Protein AF-F0SWM6-F1 (afdb_monomer)

Solvent-accessible surface area (backbone atoms only — not comparable to full-atom values): 14804 Å² total; per-residue (Å²): 142,80,70,80,71,66,68,61,62,64,60,61,63,59,60,63,71,77,76,71,90,78,87,78,95,76,88,75,100,72,65,68,75,61,55,48,72,75,64,78,61,78,89,82,87,78,88,79,82,75,92,81,95,80,81,87,86,83,85,87,89,84,88,85,86,88,90,85,85,89,81,90,86,89,86,81,83,89,83,81,90,81,90,78,90,82,86,85,77,88,72,84,74,79,87,67,85,75,74,86,65,64,64,62,56,52,51,51,50,49,43,52,51,42,7,42,50,22,34,72,78,30,66,90,48,49,69,66,36,22,15,29,53,34,23,25,53,52,42,31,34,70,36,88,92,44,46,80,37,68,67,52,49,53,67,37,89,91,71,46,85,56,55,85,71,80,58,74,84,68,84,54,52,74,65,24,43,53,20,22,49,43,18,75,75,66,43,52,84,52,77,75,23,61,43,71,44,37,82,90,75,61,79,64,64,71,73,72,69,38,60,72,70,50,73,45,80,72,34,41,30,16,92

Mean predicted aligned error: 19.45 Å

Structure (mmCIF, N/CA/C/O backbone):
data_AF-F0SWM6-F1
#
_entry.id   AF-F0SWM6-F1
#
loop_
_atom_site.group_PDB
_atom_site.id
_atom_site.type_symbol
_atom_site.label_atom_id
_atom_site.label_alt_id
_atom_site.label_comp_id
_atom_site.label_asym_id
_atom_site.label_entity_id
_atom_site.label_seq_id
_atom_site.pdbx_PDB_ins_code
_atom_site.Cartn_x
_atom_site.Cartn_y
_atom_site.Cartn_z
_atom_site.occupancy
_atom_site.B_iso_or_equiv
_atom_site.auth_seq_id
_atom_site.auth_comp_id
_atom_site.auth_asym_id
_atom_site.auth_atom_id
_atom_site.pdbx_PDB_model_num
ATOM 1 N N . MET A 1 1 ? 24.558 1.936 27.949 1.00 46.47 1 MET A N 1
ATOM 2 C CA . MET A 1 1 ? 25.083 2.916 28.925 1.00 46.47 1 MET A CA 1
ATOM 3 C C . MET A 1 1 ? 26.021 3.842 28.159 1.00 46.47 1 MET A C 1
ATOM 5 O O . MET A 1 1 ? 27.154 3.469 27.904 1.00 46.47 1 MET A O 1
ATOM 9 N N . VAL A 1 2 ? 25.491 4.960 27.651 1.00 46.69 2 VAL A N 1
ATOM 10 C CA . VAL A 1 2 ? 26.199 5.917 26.778 1.00 46.69 2 VAL A CA 1
ATOM 11 C C . VAL A 1 2 ? 26.476 7.178 27.595 1.00 46.69 2 VAL A C 1
ATOM 13 O O . VAL A 1 2 ? 25.612 7.646 28.337 1.00 46.69 2 VAL A O 1
ATOM 16 N N . ASP A 1 3 ? 27.716 7.647 27.524 1.00 47.41 3 ASP A N 1
ATOM 17 C CA . ASP A 1 3 ? 28.345 8.594 28.441 1.00 47.41 3 ASP A CA 1
ATOM 18 C C . ASP A 1 3 ? 27.613 9.954 28.523 1.00 47.41 3 ASP A C 1
ATOM 20 O O . ASP A 1 3 ? 27.351 10.618 27.516 1.00 47.41 3 ASP A O 1
ATOM 24 N N . ARG A 1 4 ? 27.317 10.413 29.751 1.00 51.16 4 ARG A N 1
ATOM 25 C CA . ARG A 1 4 ? 26.672 11.714 30.034 1.00 51.16 4 ARG A CA 1
ATOM 26 C C . ARG A 1 4 ? 27.554 12.914 29.651 1.00 51.16 4 ARG A C 1
ATOM 28 O O . ARG A 1 4 ? 27.082 14.050 29.702 1.00 51.16 4 ARG A O 1
ATOM 35 N N . ARG A 1 5 ? 28.806 12.684 29.246 1.00 53.34 5 ARG A N 1
ATOM 36 C CA . ARG A 1 5 ? 29.749 13.721 28.799 1.00 53.34 5 ARG A CA 1
ATOM 37 C C . ARG A 1 5 ? 29.488 14.234 27.374 1.00 53.34 5 ARG A C 1
ATOM 39 O O . ARG A 1 5 ? 29.819 15.381 27.098 1.00 53.34 5 ARG A O 1
ATOM 46 N N . CYS A 1 6 ? 28.797 13.482 26.509 1.00 54.25 6 CYS A N 1
ATOM 47 C CA . CYS A 1 6 ? 28.512 13.922 25.129 1.00 54.25 6 CYS A CA 1
ATOM 48 C C . CYS A 1 6 ? 27.317 14.888 24.992 1.00 54.25 6 CYS A C 1
ATOM 50 O O . CYS A 1 6 ? 27.221 15.611 24.005 1.00 54.25 6 CYS A O 1
ATOM 52 N N . ARG A 1 7 ? 26.419 14.977 25.986 1.00 50.53 7 ARG A N 1
ATOM 53 C CA . ARG A 1 7 ? 25.258 15.894 25.934 1.00 50.53 7 ARG A CA 1
ATOM 54 C C . ARG A 1 7 ? 25.582 17.349 26.296 1.00 50.53 7 ARG A C 1
ATOM 56 O O . ARG A 1 7 ? 24.821 18.234 25.926 1.00 50.53 7 ARG A O 1
ATOM 63 N N . LYS A 1 8 ? 26.699 17.614 26.987 1.00 47.94 8 LYS A N 1
ATOM 64 C CA . LYS A 1 8 ? 27.107 18.983 27.367 1.00 47.94 8 LYS A CA 1
ATOM 65 C C . LYS A 1 8 ? 27.919 19.711 26.286 1.00 47.94 8 LYS A C 1
ATOM 67 O O . LYS A 1 8 ? 27.896 20.935 26.267 1.00 47.94 8 LYS A O 1
ATOM 72 N N . MET A 1 9 ? 28.567 18.996 25.359 1.00 49.88 9 MET A N 1
ATOM 73 C CA . MET A 1 9 ? 29.333 19.619 24.263 1.00 49.88 9 MET A CA 1
ATOM 74 C C . MET A 1 9 ? 28.464 20.146 23.111 1.00 49.88 9 MET A C 1
ATOM 76 O O . MET A 1 9 ? 28.894 21.052 22.411 1.00 49.88 9 MET A O 1
ATOM 80 N N . ILE A 1 10 ? 27.239 19.638 22.942 1.00 52.41 10 ILE A N 1
ATOM 81 C CA . ILE A 1 10 ? 26.320 20.075 21.871 1.00 52.41 10 ILE A CA 1
ATOM 82 C C . ILE A 1 10 ? 25.580 21.380 22.240 1.00 52.41 10 ILE A C 1
ATOM 84 O O . ILE A 1 10 ? 25.159 22.124 21.362 1.00 52.41 10 ILE A O 1
ATOM 88 N N . PHE A 1 11 ? 25.466 21.713 23.532 1.00 50.69 11 PHE A N 1
ATOM 89 C CA . PHE A 1 11 ? 24.748 22.913 23.989 1.00 50.69 11 PHE A CA 1
ATOM 90 C C . PHE A 1 11 ? 25.614 24.181 24.089 1.00 50.69 11 PHE A C 1
ATOM 92 O O . PHE A 1 11 ? 25.073 25.281 24.048 1.00 50.69 11 PHE A O 1
ATOM 99 N N . ILE A 1 12 ? 26.942 24.061 24.188 1.00 51.50 12 ILE A N 1
ATOM 100 C CA . ILE A 1 12 ? 27.840 25.228 24.304 1.00 51.50 12 ILE A CA 1
ATOM 101 C C . ILE A 1 12 ? 28.182 25.814 22.922 1.00 51.50 12 ILE A C 1
ATOM 103 O O . ILE A 1 12 ? 28.336 27.025 22.790 1.00 51.50 12 ILE A O 1
ATOM 107 N N . THR A 1 13 ? 28.207 24.997 21.866 1.00 54.34 13 THR A N 1
ATOM 108 C CA . THR A 1 13 ? 28.453 25.458 20.487 1.00 54.34 13 THR A CA 1
ATOM 109 C C . THR A 1 13 ? 27.225 26.099 19.831 1.00 54.34 13 THR A C 1
ATOM 111 O O . THR A 1 13 ? 27.381 27.003 19.016 1.00 54.34 13 THR A O 1
ATOM 114 N N . ALA A 1 14 ? 26.004 25.723 20.230 1.00 54.16 14 ALA A N 1
ATOM 115 C CA . ALA A 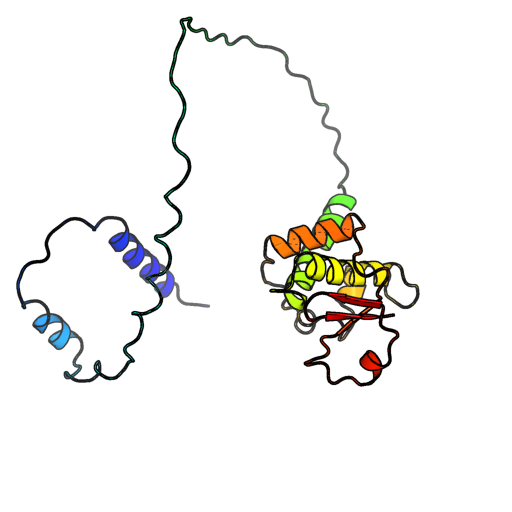1 14 ? 24.767 26.335 19.731 1.00 54.16 14 ALA A CA 1
ATOM 116 C C . ALA A 1 14 ? 24.464 27.720 20.346 1.00 54.16 14 ALA A C 1
ATOM 118 O O . ALA A 1 14 ? 23.763 28.522 19.734 1.00 54.16 14 ALA A O 1
ATOM 119 N N . LEU A 1 15 ? 25.016 28.041 21.525 1.00 50.84 15 LEU A N 1
ATOM 120 C CA . LEU A 1 15 ? 24.793 29.337 22.182 1.00 50.84 15 LEU A CA 1
ATOM 121 C C . LEU A 1 15 ? 25.728 30.450 21.676 1.00 50.84 15 LEU A C 1
ATOM 123 O O . LEU A 1 15 ? 25.415 31.627 21.824 1.00 50.84 15 LEU A O 1
ATOM 127 N N . MET A 1 16 ? 26.851 30.094 21.043 1.00 53.94 16 MET A N 1
ATOM 128 C CA . MET A 1 16 ? 27.779 31.065 20.443 1.00 53.94 16 MET A CA 1
ATOM 129 C C . MET A 1 16 ? 27.394 31.482 19.016 1.00 53.94 16 MET A C 1
ATOM 131 O O . MET A 1 16 ? 27.973 32.423 18.487 1.00 53.94 16 MET A O 1
ATOM 135 N N . PHE A 1 17 ? 26.382 30.843 18.416 1.00 52.25 17 PHE A N 1
ATOM 136 C CA . PHE A 1 17 ? 25.889 31.175 17.072 1.00 52.25 17 PHE A CA 1
ATOM 137 C C . PHE A 1 17 ? 24.622 32.051 17.063 1.00 52.25 17 PHE A C 1
ATOM 139 O O . PHE A 1 17 ? 24.256 32.571 16.016 1.00 52.25 17 PHE A O 1
ATOM 146 N N . ILE A 1 18 ? 23.962 32.256 18.213 1.00 54.88 18 ILE A N 1
ATOM 147 C CA . ILE A 1 18 ? 22.706 33.033 18.304 1.00 54.88 18 ILE A CA 1
ATOM 148 C C . ILE A 1 18 ? 22.932 34.479 18.807 1.00 54.88 18 ILE A C 1
ATOM 150 O O . ILE A 1 18 ? 22.035 35.305 18.687 1.00 54.88 18 ILE A O 1
ATOM 154 N N . PHE A 1 19 ? 24.127 34.842 19.299 1.00 56.25 19 PHE A N 1
ATOM 155 C CA . PHE A 1 19 ? 24.366 36.170 19.906 1.00 56.25 19 PHE A CA 1
ATOM 156 C C . PHE A 1 19 ? 25.559 36.979 19.359 1.00 56.25 19 PHE A C 1
ATOM 158 O O . PHE A 1 19 ? 25.969 37.948 19.990 1.00 56.25 19 PHE A O 1
ATOM 165 N N . GLY A 1 20 ? 26.133 36.625 18.204 1.00 52.34 20 GLY A N 1
ATOM 166 C CA . GLY A 1 20 ? 27.431 37.182 17.795 1.00 52.34 20 GLY A CA 1
ATOM 167 C C . GLY A 1 20 ? 27.626 37.441 16.305 1.00 52.34 20 GLY A C 1
ATOM 168 O O . GLY A 1 20 ? 28.669 37.083 15.776 1.00 52.34 20 GLY A O 1
ATOM 169 N N . MET A 1 21 ? 26.668 38.067 15.616 1.00 57.59 21 MET A N 1
ATOM 170 C CA . MET A 1 21 ? 26.944 38.701 14.318 1.00 57.59 21 MET A CA 1
ATOM 171 C C . MET A 1 21 ? 26.689 40.198 14.395 1.00 57.59 21 MET A C 1
ATOM 173 O O . MET A 1 21 ? 25.700 40.712 13.887 1.00 57.59 21 MET A O 1
ATOM 177 N N . GLN A 1 22 ? 27.633 40.896 15.013 1.00 51.50 22 GLN A N 1
ATOM 178 C CA . GLN A 1 22 ? 27.953 42.263 14.649 1.00 51.50 22 GLN A CA 1
ATOM 179 C C . GLN A 1 22 ? 29.448 42.471 14.863 1.00 51.50 22 GLN A C 1
ATOM 181 O O . GLN A 1 22 ? 29.959 42.380 15.974 1.00 51.50 22 GLN A O 1
ATOM 186 N N . ASN A 1 23 ? 30.073 42.879 13.767 1.00 45.38 23 ASN A N 1
ATOM 187 C CA . ASN A 1 23 ? 31.195 43.797 13.719 1.00 45.38 23 ASN A CA 1
ATOM 188 C C . ASN A 1 23 ? 32.626 43.229 13.653 1.00 45.38 23 ASN A C 1
ATOM 190 O O . ASN A 1 23 ? 33.119 42.546 14.541 1.00 45.38 23 ASN A O 1
ATOM 194 N N . VAL A 1 24 ? 33.296 43.716 12.603 1.00 51.16 24 VAL A N 1
ATOM 195 C CA . VAL A 1 24 ? 34.743 43.872 12.415 1.00 51.16 24 VAL A CA 1
ATOM 196 C C . VAL A 1 24 ? 35.517 42.641 11.931 1.00 51.16 24 VAL A C 1
ATOM 198 O O . VAL A 1 24 ? 36.216 41.953 12.666 1.00 51.16 24 VAL A O 1
ATOM 201 N N . TYR A 1 25 ? 35.509 42.484 10.604 1.00 51.34 25 TYR A N 1
ATOM 202 C CA . TYR A 1 25 ? 36.716 42.115 9.866 1.00 51.34 25 TYR A CA 1
ATOM 203 C C . TYR A 1 25 ? 37.737 43.250 10.004 1.00 51.34 25 TYR A C 1
ATOM 205 O O . TYR A 1 25 ? 37.582 44.287 9.366 1.00 51.34 25 TYR A O 1
ATOM 213 N N . ALA A 1 26 ? 38.765 43.052 10.823 1.00 40.09 26 ALA A N 1
ATOM 214 C CA . ALA A 1 26 ? 40.098 43.608 10.609 1.00 40.09 26 ALA A CA 1
ATOM 215 C C . ALA A 1 26 ? 41.075 43.064 11.660 1.00 40.09 26 ALA A C 1
ATOM 217 O O . ALA A 1 26 ? 40.865 43.218 12.857 1.00 40.09 26 ALA A O 1
ATOM 218 N N . ALA A 1 27 ? 42.195 42.561 11.146 1.00 36.44 27 ALA A N 1
ATOM 219 C CA . ALA A 1 27 ? 43.517 42.546 11.765 1.00 36.44 27 ALA A CA 1
ATOM 220 C C . ALA A 1 27 ? 43.908 41.419 12.750 1.00 36.44 27 ALA A C 1
ATOM 222 O O . ALA A 1 27 ? 43.426 41.297 13.872 1.00 36.44 27 ALA A O 1
ATOM 223 N N . SER A 1 28 ? 45.008 40.772 12.342 1.00 47.00 28 SER A N 1
ATOM 224 C CA . SER A 1 28 ? 46.159 40.336 13.150 1.00 47.00 28 SER A CA 1
ATOM 225 C C . SER A 1 28 ? 46.144 38.927 13.766 1.00 47.00 28 SER A C 1
ATOM 227 O O . SER A 1 28 ? 45.902 38.722 14.951 1.00 47.00 28 SER A O 1
ATOM 229 N N . GLU A 1 29 ? 46.463 37.933 12.930 1.00 58.78 29 GLU A N 1
ATOM 230 C CA . GLU A 1 29 ? 47.752 37.196 12.931 1.00 58.78 29 GLU A CA 1
ATOM 231 C C . GLU A 1 29 ? 48.407 36.806 14.283 1.00 58.78 29 GLU A C 1
ATOM 233 O O . GLU A 1 29 ? 49.620 36.643 14.366 1.00 58.78 29 GLU A O 1
ATOM 238 N N . SER A 1 30 ? 47.642 36.651 15.369 1.00 61.25 30 SER A N 1
ATOM 239 C CA . SER A 1 30 ? 48.206 36.432 16.715 1.00 61.25 30 SER A CA 1
ATOM 240 C C . SER A 1 30 ? 47.552 35.318 17.542 1.00 61.25 30 SER A C 1
ATOM 242 O O . SER A 1 30 ? 47.892 35.151 18.713 1.00 61.25 30 SER A O 1
ATOM 244 N N . GLN A 1 31 ? 46.667 34.504 16.957 1.00 52.00 31 GLN A N 1
ATOM 245 C CA . GLN A 1 31 ? 46.018 33.383 17.663 1.00 52.00 31 GLN A CA 1
ATOM 246 C C . GLN A 1 31 ? 46.465 31.987 17.182 1.00 52.00 31 GLN A C 1
ATOM 248 O O . GLN A 1 31 ? 46.263 31.014 17.906 1.00 52.00 31 GLN A O 1
ATOM 253 N N . ASP A 1 32 ? 47.168 31.873 16.050 1.00 56.34 32 ASP A N 1
ATOM 254 C CA . ASP A 1 32 ? 47.603 30.565 15.521 1.00 56.34 32 ASP A CA 1
ATOM 255 C C . ASP A 1 32 ? 48.734 29.919 16.346 1.00 56.34 32 ASP A C 1
ATOM 257 O O . ASP A 1 32 ? 48.829 28.699 16.456 1.00 56.34 32 ASP A O 1
ATOM 261 N N . SER A 1 33 ? 49.551 30.716 17.046 1.00 56.47 33 SER A N 1
ATOM 262 C CA . SER A 1 33 ? 50.684 30.190 17.831 1.00 56.47 33 SER A CA 1
ATOM 263 C C . SER A 1 33 ? 50.297 29.489 19.145 1.00 56.47 33 SER A C 1
ATOM 265 O O . SER A 1 33 ? 51.127 28.797 19.747 1.00 56.47 33 SER A O 1
ATOM 267 N N . LEU A 1 34 ? 49.053 29.662 19.609 1.00 55.16 34 LEU A N 1
ATOM 268 C CA . LEU A 1 34 ? 48.561 29.083 20.864 1.00 55.16 34 LEU A CA 1
ATOM 269 C C . LEU A 1 34 ? 47.869 27.730 20.665 1.00 55.16 34 LEU A C 1
ATOM 271 O O . LEU A 1 34 ? 47.950 26.877 21.549 1.00 55.16 34 LEU A O 1
ATOM 275 N N . LEU A 1 35 ? 47.259 27.492 19.501 1.00 55.91 35 LEU A N 1
ATOM 276 C CA . LEU A 1 35 ? 46.630 26.208 19.173 1.00 55.91 35 LEU A CA 1
ATOM 277 C C . LEU A 1 35 ? 47.651 25.166 18.685 1.00 55.91 35 LEU A C 1
ATOM 279 O O . LEU A 1 35 ? 47.545 23.995 19.056 1.00 55.91 35 LEU A O 1
ATOM 283 N N . ASP A 1 36 ? 48.715 25.591 17.997 1.00 56.31 36 ASP A N 1
ATOM 284 C CA . ASP A 1 36 ? 49.806 24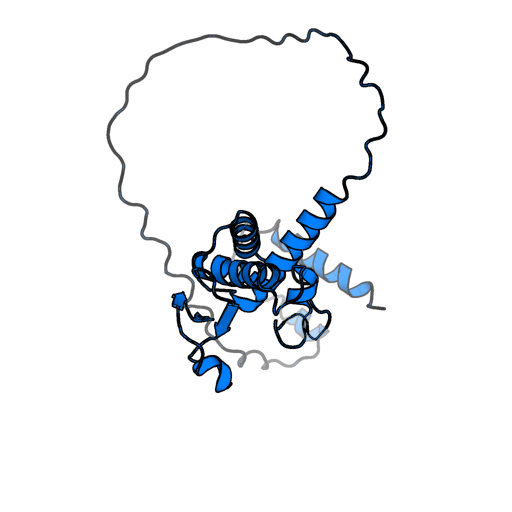.699 17.573 1.00 56.31 36 ASP A CA 1
ATOM 285 C C . ASP A 1 36 ? 50.638 24.161 18.753 1.00 56.31 36 ASP A C 1
ATOM 287 O O . ASP A 1 36 ? 51.118 23.024 18.727 1.00 56.31 36 ASP A O 1
ATOM 291 N N . LYS A 1 37 ? 50.759 24.932 19.844 1.00 58.78 37 LYS A N 1
ATOM 292 C CA . LYS A 1 37 ? 51.438 24.494 21.079 1.00 58.78 37 LYS A CA 1
ATOM 293 C C . LYS A 1 37 ? 50.604 23.547 21.943 1.00 58.78 37 LYS A C 1
ATOM 295 O O . LYS A 1 37 ? 51.189 22.798 22.723 1.00 58.78 37 LYS A O 1
ATOM 300 N N . LEU A 1 38 ? 49.274 23.565 21.822 1.00 55.44 38 LEU A N 1
ATOM 301 C CA . LEU A 1 38 ? 48.387 22.738 22.648 1.00 55.44 38 LEU A CA 1
ATOM 302 C C . LEU A 1 38 ? 48.067 21.374 22.014 1.00 55.44 38 LEU A C 1
ATOM 304 O O . LEU A 1 38 ? 47.702 20.449 22.734 1.00 55.44 38 LEU A O 1
ATOM 308 N N . MET A 1 39 ? 48.201 21.234 20.689 1.00 58.88 39 MET A N 1
ATOM 309 C CA . MET A 1 39 ? 47.787 20.015 19.977 1.00 58.88 39 MET A CA 1
ATOM 310 C C . MET A 1 39 ? 48.897 19.273 19.224 1.00 58.88 39 MET A C 1
ATOM 312 O O . MET A 1 39 ? 48.628 18.202 18.690 1.00 58.88 39 MET A O 1
ATOM 316 N N . GLY A 1 40 ? 50.142 19.766 19.217 1.00 57.78 40 GLY A N 1
ATOM 317 C CA . GLY A 1 40 ? 51.302 18.977 18.777 1.00 57.78 40 GLY A CA 1
ATOM 318 C C . GLY A 1 40 ? 51.192 18.391 17.362 1.00 57.78 40 GLY A C 1
ATOM 319 O O . GLY A 1 40 ? 51.730 17.315 17.102 1.00 57.78 40 GLY A O 1
ATOM 320 N N . LEU A 1 41 ? 50.496 19.071 16.451 1.00 56.16 41 LEU A N 1
ATOM 321 C CA . LEU A 1 41 ? 50.316 18.642 15.066 1.00 56.16 41 LEU A CA 1
ATOM 322 C C . LEU A 1 41 ? 51.058 19.609 14.146 1.00 56.16 41 LEU A C 1
ATOM 324 O O . LEU A 1 41 ? 50.821 20.811 14.160 1.00 56.16 41 LEU A O 1
ATOM 328 N N . LYS A 1 42 ? 52.003 19.072 13.367 1.00 49.53 42 LYS A N 1
ATOM 329 C CA . LYS A 1 42 ? 52.769 19.843 12.387 1.00 49.53 42 LYS A CA 1
ATOM 330 C C . LYS A 1 42 ? 51.878 20.241 11.211 1.00 49.53 42 LYS A C 1
ATOM 332 O O . LYS A 1 42 ? 51.091 19.440 10.707 1.00 49.53 42 LYS A O 1
ATOM 337 N N . THR A 1 43 ? 52.069 21.479 10.777 1.00 57.00 43 THR A N 1
ATOM 338 C CA . THR A 1 43 ? 51.508 22.106 9.582 1.00 57.00 43 THR A CA 1
ATOM 339 C C . THR A 1 43 ? 51.547 21.181 8.357 1.00 57.00 43 THR A C 1
ATOM 341 O O . THR A 1 43 ? 52.566 20.555 8.068 1.00 57.00 43 THR A O 1
ATOM 344 N N . GLY A 1 44 ? 50.428 21.104 7.622 1.00 58.22 44 GLY A N 1
ATOM 345 C CA . GLY A 1 44 ? 50.384 20.466 6.295 1.00 58.22 44 GLY A CA 1
ATOM 346 C C . GLY A 1 44 ? 49.300 19.413 6.045 1.00 58.22 44 GLY A C 1
ATOM 347 O O . GLY A 1 44 ? 49.299 18.815 4.975 1.00 58.22 44 GLY A O 1
ATOM 348 N N . PHE A 1 45 ? 48.356 19.188 6.963 1.00 46.38 45 PHE A N 1
ATOM 349 C CA . PHE A 1 45 ? 47.279 18.196 6.786 1.00 46.38 45 PHE A CA 1
ATOM 350 C C . PHE A 1 45 ? 45.884 18.833 6.644 1.00 46.38 45 PHE A C 1
ATOM 352 O O . PHE A 1 45 ? 44.910 18.341 7.194 1.00 46.38 45 PHE A O 1
ATOM 359 N N . TRP A 1 46 ? 45.773 19.960 5.936 1.00 40.38 46 TRP A N 1
ATOM 360 C CA . TRP A 1 46 ? 44.474 20.587 5.621 1.00 40.38 46 TRP A CA 1
ATOM 361 C C . TRP A 1 46 ? 44.320 20.998 4.148 1.00 40.38 46 TRP A C 1
ATOM 363 O O . TRP A 1 46 ? 43.341 21.636 3.782 1.00 40.38 46 TRP A O 1
ATOM 373 N N . GLN A 1 47 ? 45.225 20.557 3.265 1.00 53.75 47 GLN A N 1
ATOM 374 C CA . GLN A 1 47 ? 45.162 20.876 1.831 1.00 53.75 47 GLN A CA 1
ATOM 375 C C . GLN A 1 47 ? 44.522 19.773 0.959 1.00 53.75 47 GLN A C 1
ATOM 377 O O . GLN A 1 47 ? 44.656 19.812 -0.260 1.00 53.75 47 GLN A O 1
ATOM 382 N N . CYS A 1 48 ? 43.845 18.766 1.528 1.00 50.69 48 CYS A N 1
ATOM 383 C CA . CYS A 1 48 ? 43.346 17.616 0.746 1.00 50.69 48 CYS A CA 1
ATOM 384 C C . CYS A 1 48 ? 41.906 17.159 1.043 1.00 50.69 48 CYS A C 1
ATOM 386 O O . CYS A 1 48 ? 41.505 16.106 0.552 1.00 50.69 48 CYS A O 1
ATOM 388 N N . ILE A 1 49 ? 41.085 17.945 1.750 1.00 42.22 49 ILE A N 1
ATOM 389 C CA . ILE A 1 49 ? 39.626 17.728 1.756 1.00 42.22 49 ILE A CA 1
ATOM 390 C C . ILE A 1 49 ? 38.968 18.796 0.883 1.00 42.22 49 ILE A C 1
ATOM 392 O O . ILE A 1 49 ? 38.556 19.854 1.333 1.00 42.22 49 ILE A O 1
ATOM 396 N N . VAL A 1 50 ? 38.982 18.470 -0.407 1.00 44.75 50 VAL A N 1
ATOM 397 C CA . VAL A 1 50 ? 38.007 18.784 -1.456 1.00 44.75 50 VAL A CA 1
ATOM 398 C C . VAL A 1 50 ? 37.352 20.181 -1.432 1.00 44.75 50 VAL A C 1
ATOM 400 O O . VAL A 1 50 ? 36.419 20.433 -0.669 1.00 44.75 50 VAL A O 1
ATOM 403 N N . PRO A 1 51 ? 37.728 21.047 -2.389 1.00 52.75 51 PRO A N 1
ATOM 404 C CA . PRO A 1 51 ? 36.976 22.239 -2.743 1.00 52.75 51 PRO A CA 1
ATOM 405 C C . PRO A 1 51 ? 35.832 21.860 -3.697 1.00 52.75 51 PRO A C 1
ATOM 407 O O . PRO A 1 51 ? 36.105 21.373 -4.791 1.00 52.75 51 PRO A O 1
ATOM 410 N N . ASN A 1 52 ? 34.566 22.070 -3.309 1.00 44.72 52 ASN A N 1
ATOM 411 C CA . ASN A 1 52 ? 33.471 22.497 -4.211 1.00 44.72 52 ASN A CA 1
ATOM 412 C C . ASN A 1 52 ? 32.106 22.592 -3.494 1.00 44.72 52 ASN A C 1
ATOM 414 O O . ASN A 1 52 ? 31.135 21.935 -3.858 1.00 44.72 52 ASN A O 1
ATOM 418 N N . ILE A 1 53 ? 32.007 23.459 -2.483 1.00 49.91 53 ILE A N 1
ATOM 419 C CA . ILE A 1 53 ? 30.724 23.955 -1.944 1.00 49.91 53 ILE A CA 1
ATOM 420 C C . ILE A 1 53 ? 30.548 25.406 -2.420 1.00 49.91 53 ILE A C 1
ATOM 422 O O . ILE A 1 53 ? 30.449 26.335 -1.632 1.00 49.91 53 ILE A O 1
ATOM 426 N N . ALA A 1 54 ? 30.608 25.630 -3.733 1.00 48.03 54 ALA A N 1
ATOM 427 C CA . ALA A 1 54 ? 30.497 26.976 -4.309 1.00 48.03 54 ALA A CA 1
ATOM 428 C C . ALA A 1 54 ? 29.630 27.030 -5.579 1.00 48.03 54 ALA A C 1
ATOM 430 O O . ALA A 1 54 ? 29.794 27.925 -6.396 1.00 48.03 54 ALA A O 1
ATOM 431 N N . LYS A 1 55 ? 28.715 26.068 -5.775 1.00 52.91 55 LYS A N 1
ATOM 432 C CA . LYS A 1 55 ? 27.809 26.046 -6.945 1.00 52.91 55 LYS A CA 1
ATOM 433 C C . LYS A 1 55 ? 26.336 25.747 -6.650 1.00 52.91 55 LYS A C 1
ATOM 435 O O . LYS A 1 55 ? 25.584 25.478 -7.574 1.00 52.91 55 LYS A O 1
ATOM 440 N N . VAL A 1 56 ? 25.901 25.786 -5.391 1.00 50.78 56 VAL A N 1
ATOM 441 C CA . VAL A 1 56 ? 24.492 25.485 -5.043 1.00 50.78 56 VAL A CA 1
ATOM 442 C C . VAL A 1 56 ? 23.708 26.734 -4.613 1.00 50.78 56 VAL A C 1
ATOM 444 O O . VAL A 1 56 ? 22.513 26.654 -4.364 1.00 50.78 56 VAL A O 1
ATOM 447 N N . PHE A 1 57 ? 24.335 27.911 -4.574 1.00 41.97 57 PHE A N 1
ATOM 448 C CA . PHE A 1 57 ? 23.725 29.119 -4.013 1.00 41.97 57 PHE A CA 1
ATOM 449 C C . PHE A 1 57 ? 23.677 30.264 -5.031 1.00 41.97 57 PHE A C 1
ATOM 451 O O . PHE A 1 57 ? 24.280 31.307 -4.820 1.00 41.97 57 PHE A O 1
ATOM 458 N N . GLU A 1 58 ? 23.021 30.044 -6.172 1.00 55.47 58 GLU A N 1
ATOM 459 C CA . GLU A 1 58 ? 22.886 31.092 -7.199 1.00 55.47 58 GLU A CA 1
ATOM 460 C C . GLU A 1 58 ? 21.615 30.953 -8.060 1.00 55.47 58 GLU A C 1
ATOM 462 O O . GLU A 1 58 ? 21.615 31.277 -9.242 1.00 55.47 58 GLU A O 1
ATOM 467 N N . GLN A 1 59 ? 20.509 30.433 -7.507 1.00 55.28 59 GLN A N 1
ATOM 468 C CA . GLN A 1 59 ? 19.284 30.261 -8.306 1.00 55.28 59 GLN A CA 1
ATOM 469 C C . GLN A 1 59 ? 17.970 30.509 -7.554 1.00 55.28 59 GLN A C 1
ATOM 471 O O . GLN A 1 59 ? 17.012 29.751 -7.694 1.00 55.28 59 GLN A O 1
ATOM 476 N N . GLN A 1 60 ? 17.905 31.594 -6.779 1.00 48.56 60 GLN A N 1
ATOM 477 C CA . GLN A 1 60 ? 16.640 32.171 -6.310 1.00 48.56 60 GLN A CA 1
ATOM 478 C C . GLN A 1 60 ? 16.745 33.699 -6.235 1.00 48.56 60 GLN A C 1
ATOM 480 O O . GLN A 1 60 ? 16.856 34.222 -5.142 1.00 48.56 60 GLN A O 1
ATOM 485 N N . ASP A 1 61 ? 16.715 34.398 -7.374 1.00 53.16 61 ASP A N 1
ATOM 486 C CA . ASP A 1 61 ? 16.550 35.866 -7.411 1.00 53.16 61 ASP A CA 1
ATOM 487 C C . ASP A 1 61 ? 15.846 36.361 -8.699 1.00 53.16 61 ASP A C 1
ATOM 489 O O . ASP A 1 61 ? 16.139 37.434 -9.212 1.00 53.16 61 ASP A O 1
ATOM 493 N N . GLU A 1 62 ? 14.877 35.612 -9.245 1.00 55.31 62 GLU A N 1
ATOM 494 C CA . GLU A 1 62 ? 14.033 36.113 -10.353 1.00 55.31 62 GLU A CA 1
ATOM 495 C C . GLU A 1 62 ? 12.568 35.649 -10.261 1.00 55.31 62 GLU A C 1
ATOM 497 O O . GLU A 1 62 ? 12.077 34.969 -11.151 1.00 55.31 62 GLU A O 1
ATOM 502 N N . ILE A 1 63 ? 11.824 36.015 -9.206 1.00 47.84 63 ILE A N 1
ATOM 503 C CA . ILE A 1 63 ? 10.341 36.079 -9.267 1.00 47.84 63 ILE A CA 1
ATOM 504 C C . ILE A 1 63 ? 9.836 37.240 -8.390 1.00 47.84 63 ILE A C 1
ATOM 506 O O . ILE A 1 63 ? 9.009 37.078 -7.497 1.00 47.84 63 ILE A O 1
ATOM 510 N N . THR A 1 64 ? 10.356 38.443 -8.624 1.00 39.34 64 THR A N 1
ATOM 511 C CA . THR A 1 64 ? 9.860 39.683 -7.999 1.00 39.34 64 THR A CA 1
ATOM 512 C C . THR A 1 64 ? 9.720 40.803 -9.019 1.00 39.34 64 THR A C 1
ATOM 514 O O . THR A 1 64 ? 10.158 41.912 -8.760 1.00 39.34 64 THR A O 1
ATOM 517 N N . VAL A 1 65 ? 9.102 40.562 -10.178 1.00 48.94 65 VAL A N 1
ATOM 518 C CA . VAL A 1 65 ? 8.576 41.659 -11.011 1.00 48.94 65 VAL A CA 1
ATOM 519 C C . VAL A 1 65 ? 7.370 41.177 -11.813 1.00 48.94 65 VAL A C 1
ATOM 521 O O . VAL A 1 65 ? 7.515 40.727 -12.940 1.00 48.94 65 VAL A O 1
ATOM 524 N N . SER A 1 66 ? 6.176 41.293 -11.232 1.00 51.22 66 SER A N 1
ATOM 525 C CA . SER A 1 66 ? 4.962 41.738 -11.933 1.00 51.22 66 SER A CA 1
ATOM 526 C C . SER A 1 66 ? 3.760 41.549 -11.015 1.00 51.22 66 SER A C 1
ATOM 528 O O . SER A 1 66 ? 3.306 40.426 -10.828 1.00 51.22 66 SER A O 1
ATOM 530 N N . VAL A 1 67 ? 3.286 42.647 -10.427 1.00 42.47 67 VAL A N 1
ATOM 531 C CA . VAL A 1 67 ? 1.876 43.072 -10.297 1.00 42.47 67 VAL A CA 1
ATOM 532 C C . VAL A 1 67 ? 1.855 44.152 -9.211 1.00 42.47 67 VAL A C 1
ATOM 534 O O . VAL A 1 67 ? 1.579 43.921 -8.039 1.00 42.47 67 VAL A O 1
ATOM 537 N N . GLN A 1 68 ? 2.208 45.362 -9.630 1.00 50.66 68 GLN A N 1
ATOM 538 C CA .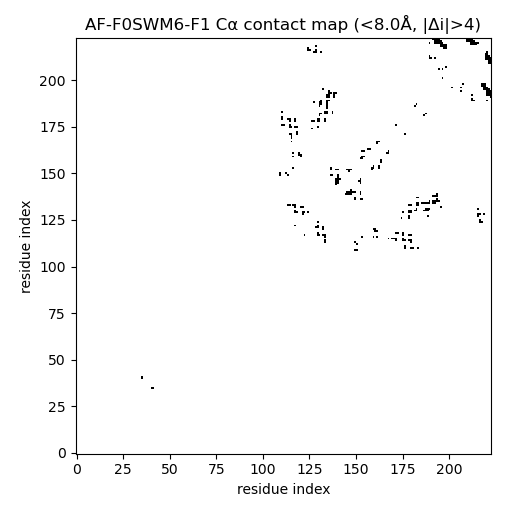 GLN A 1 68 ? 1.702 46.597 -9.051 1.00 50.66 68 GLN A CA 1
ATOM 539 C C . GLN A 1 68 ? 1.034 47.334 -10.206 1.00 50.66 68 GLN A C 1
ATOM 541 O O . GLN A 1 68 ? 1.680 47.563 -11.227 1.00 50.66 68 GLN A O 1
ATOM 546 N N . LEU A 1 69 ? -0.253 47.645 -10.064 1.00 53.53 69 LEU A N 1
ATOM 547 C CA . LEU A 1 69 ? -0.787 49.011 -10.066 1.00 53.53 69 LEU A CA 1
ATOM 548 C C . LEU A 1 69 ? -2.323 48.989 -10.142 1.00 53.53 69 LEU A C 1
ATOM 550 O O . LEU A 1 69 ? -2.912 48.058 -10.688 1.00 53.53 69 LEU A O 1
ATOM 554 N N . LEU A 1 70 ? -2.890 50.095 -9.653 1.00 46.69 70 LEU A N 1
ATOM 555 C CA . LEU A 1 70 ? -4.289 50.535 -9.592 1.00 46.69 70 LEU A CA 1
ATOM 556 C C . LEU A 1 70 ? -5.044 50.115 -8.315 1.00 46.69 70 LEU A C 1
ATOM 558 O O . LEU A 1 70 ? -5.231 48.930 -8.070 1.00 46.69 70 LEU A O 1
ATOM 562 N N . ASP A 1 71 ? -5.550 50.993 -7.449 1.00 46.19 71 ASP A N 1
ATOM 563 C CA . ASP A 1 71 ? -5.496 52.454 -7.299 1.00 46.19 71 ASP A CA 1
ATOM 564 C C . ASP A 1 71 ? -5.925 52.780 -5.851 1.00 46.19 71 ASP A C 1
ATOM 566 O O . ASP A 1 71 ? -6.654 52.017 -5.210 1.00 46.19 71 ASP A O 1
ATOM 570 N N . GLU A 1 72 ? -5.476 53.920 -5.332 1.00 66.56 72 GLU A N 1
ATOM 571 C CA . GLU A 1 72 ? -5.874 54.488 -4.042 1.00 66.56 72 GLU A CA 1
ATOM 572 C C . GLU A 1 72 ? -7.288 55.099 -4.098 1.00 66.56 72 GLU A C 1
ATOM 574 O O . GLU A 1 72 ? -7.607 55.764 -5.079 1.00 66.56 72 GLU A O 1
ATOM 579 N N . ASN A 1 73 ? -8.101 54.975 -3.034 1.00 50.31 73 ASN A N 1
ATOM 580 C CA . ASN A 1 73 ? -8.665 56.138 -2.313 1.00 50.31 73 ASN A CA 1
ATOM 581 C C . ASN A 1 73 ? -9.459 55.714 -1.044 1.00 50.31 73 ASN A C 1
ATOM 583 O O . ASN A 1 73 ? -10.132 54.682 -1.070 1.00 50.31 73 ASN A O 1
ATOM 587 N N . PRO A 1 74 ? -9.452 56.512 0.047 1.00 68.62 74 PRO A N 1
ATOM 588 C CA . PRO A 1 74 ? -9.973 56.169 1.365 1.00 68.62 74 PRO A CA 1
ATOM 589 C C . PRO A 1 74 ? -11.267 56.919 1.739 1.00 68.62 74 PRO A C 1
ATOM 591 O O . PRO A 1 74 ? -11.511 58.043 1.313 1.00 68.62 74 PRO A O 1
ATOM 594 N N . ALA A 1 75 ? -12.057 56.318 2.629 1.00 36.19 75 ALA A N 1
ATOM 595 C CA . ALA A 1 75 ? -13.042 56.953 3.518 1.00 36.19 75 ALA A CA 1
ATOM 596 C C . ALA A 1 75 ? -13.631 55.830 4.394 1.00 36.19 75 ALA A C 1
ATOM 598 O O . ALA A 1 75 ? -13.961 54.777 3.875 1.00 36.19 75 ALA A O 1
ATOM 599 N N . GLY A 1 76 ? -13.815 55.907 5.706 1.00 31.72 76 GLY A N 1
ATOM 600 C CA . GLY A 1 76 ? -13.617 56.948 6.692 1.00 31.72 76 GLY A CA 1
ATOM 601 C C . GLY A 1 76 ? -14.247 56.465 8.012 1.00 31.72 76 GLY A C 1
ATOM 602 O O . GLY A 1 76 ? -15.300 55.845 7.993 1.00 31.72 76 GLY A O 1
ATOM 603 N N . LYS A 1 77 ? -13.574 56.807 9.119 1.00 37.78 77 LYS A N 1
ATOM 604 C CA . LYS A 1 77 ? -14.056 57.076 10.493 1.00 37.78 77 LYS A CA 1
ATOM 605 C C . LYS A 1 77 ? -14.795 56.019 11.347 1.00 37.78 77 LYS A C 1
ATOM 607 O O . LYS A 1 77 ? -15.920 55.653 11.047 1.00 37.78 77 LYS A O 1
ATOM 612 N N . ALA A 1 78 ? -14.195 55.862 12.544 1.00 33.69 78 ALA A N 1
ATOM 613 C CA . ALA A 1 78 ? -14.779 55.798 13.903 1.00 33.69 78 ALA A CA 1
ATOM 614 C C . ALA A 1 78 ? -15.620 54.540 14.236 1.00 33.69 78 ALA A C 1
ATOM 616 O O . ALA A 1 78 ? -16.273 53.993 13.367 1.00 33.69 78 ALA A O 1
ATOM 617 N N . ASP A 1 79 ? -15.657 53.973 15.443 1.00 38.38 79 ASP A N 1
ATOM 618 C CA . ASP A 1 79 ? -15.450 54.489 16.801 1.00 38.38 79 ASP A CA 1
ATOM 619 C C . ASP A 1 79 ? -15.188 53.312 17.784 1.00 38.38 79 ASP A C 1
ATOM 621 O O . ASP A 1 79 ? -15.266 52.141 17.416 1.00 38.38 79 ASP A O 1
ATOM 625 N N . GLN A 1 80 ? -14.834 53.659 19.017 1.00 38.84 80 GLN A N 1
ATOM 626 C CA . GLN A 1 80 ? -14.149 52.921 20.075 1.00 38.84 80 GLN A CA 1
ATOM 627 C C . GLN A 1 80 ? -14.960 51.873 20.874 1.00 38.84 80 GLN A C 1
ATOM 629 O O . GLN A 1 80 ? -16.173 51.951 21.009 1.00 38.84 80 GLN A O 1
ATOM 634 N N . SER A 1 81 ? -14.184 50.971 21.501 1.00 41.78 81 SER A N 1
ATOM 635 C CA . SER A 1 81 ? -14.262 50.431 22.881 1.00 41.78 81 SER A CA 1
ATOM 636 C C . SER A 1 81 ? -15.596 49.958 23.482 1.00 41.78 81 SER A C 1
ATOM 638 O O . SER A 1 81 ? -16.523 50.745 23.617 1.00 41.78 81 SER A O 1
ATOM 640 N N . GLN A 1 82 ? -15.589 48.763 24.093 1.00 45.12 82 GLN A N 1
ATOM 641 C CA . GLN A 1 82 ? -15.659 48.602 25.561 1.00 45.12 82 GLN A CA 1
ATOM 642 C C . GLN A 1 82 ? -15.618 47.125 25.988 1.00 45.12 82 GLN A C 1
ATOM 644 O O . GLN A 1 82 ? -16.290 46.270 25.414 1.00 45.12 82 GLN A O 1
ATOM 649 N N . GLU A 1 83 ? -14.825 46.860 27.029 1.00 50.59 83 GLU A N 1
ATOM 650 C CA . GLU A 1 83 ? -14.906 45.677 27.886 1.00 50.59 83 GLU A CA 1
ATOM 651 C C . GLU A 1 83 ? -16.300 45.554 28.509 1.00 50.59 83 GLU A C 1
ATOM 653 O O . GLU A 1 83 ? -16.865 46.543 28.984 1.00 50.59 83 GLU A O 1
ATOM 658 N N . LYS A 1 84 ? -16.804 44.321 28.608 1.00 40.50 84 LYS A N 1
ATOM 659 C CA . LYS A 1 84 ? -17.683 43.946 29.714 1.00 40.50 84 LYS A CA 1
ATOM 660 C C . LYS A 1 84 ? -17.639 42.447 29.985 1.00 40.50 84 LYS A C 1
ATOM 662 O O . LYS A 1 84 ? -18.154 41.626 29.233 1.00 40.50 84 LYS A O 1
ATOM 667 N N . GLU A 1 85 ? -16.986 42.145 31.093 1.00 51.16 85 GLU A N 1
ATOM 668 C CA . GLU A 1 85 ? -17.170 40.973 31.930 1.00 51.16 85 GLU A CA 1
ATOM 669 C C . GLU A 1 85 ? -18.609 40.958 32.473 1.00 51.16 85 GLU A C 1
ATOM 671 O O . GLU A 1 85 ? -19.023 41.912 33.128 1.00 51.16 85 GLU A O 1
ATOM 676 N N . GLU A 1 86 ? -19.376 39.895 32.211 1.00 44.53 86 GLU A N 1
ATOM 677 C CA . GLU A 1 86 ? -20.492 39.503 33.077 1.00 44.53 86 GLU A CA 1
ATOM 678 C C . GLU A 1 86 ? -20.803 38.007 32.939 1.00 44.53 86 GLU A C 1
ATOM 680 O O . GLU A 1 86 ? -20.673 37.394 31.880 1.00 44.53 86 GLU A O 1
ATOM 685 N N . ALA A 1 87 ? -21.138 37.423 34.081 1.00 39.91 87 ALA A N 1
ATOM 686 C CA . ALA A 1 87 ? -21.070 36.015 34.406 1.00 39.91 87 ALA A CA 1
ATOM 687 C C . ALA A 1 87 ? -22.377 35.231 34.159 1.00 39.91 87 ALA A C 1
ATOM 689 O O . ALA A 1 87 ? -23.447 35.804 33.973 1.00 39.91 87 ALA A O 1
ATOM 690 N N . ALA A 1 88 ? -22.240 33.906 34.337 1.00 46.12 88 ALA A N 1
ATOM 691 C CA . ALA A 1 88 ? -23.243 32.868 34.641 1.00 46.12 88 ALA A CA 1
ATOM 692 C C . ALA A 1 88 ? -23.764 31.994 33.472 1.00 46.12 88 ALA A C 1
ATOM 694 O O . ALA A 1 88 ? -23.879 32.469 32.345 1.00 46.12 88 ALA A O 1
ATOM 695 N N . PRO A 1 89 ? -24.181 30.727 33.718 1.00 50.75 89 PRO A N 1
ATOM 696 C CA . PRO A 1 89 ? -23.972 29.867 34.890 1.00 50.75 89 PRO A CA 1
ATOM 697 C C . PRO A 1 89 ? -23.226 28.553 34.564 1.00 50.75 89 PRO A C 1
ATOM 699 O O . PRO A 1 89 ? -23.264 28.028 33.447 1.00 50.75 89 PRO A O 1
ATOM 702 N N . GLU A 1 90 ? -22.597 27.977 35.590 1.00 50.25 90 GLU A N 1
ATOM 703 C CA . GLU A 1 90 ? -22.103 26.599 35.595 1.00 50.25 90 GLU A CA 1
ATOM 704 C C . GLU A 1 90 ? -23.228 25.616 35.234 1.00 50.25 90 GLU A C 1
ATOM 706 O O . GLU A 1 90 ? -24.205 25.449 35.968 1.00 50.25 90 GLU A O 1
ATOM 711 N N . ARG A 1 91 ? -23.072 24.903 34.113 1.00 45.47 91 ARG A N 1
ATOM 712 C CA . ARG A 1 91 ? -23.789 23.643 33.907 1.00 45.47 91 ARG A CA 1
ATOM 713 C C . ARG A 1 91 ? -23.021 22.552 34.632 1.00 45.47 91 ARG A C 1
ATOM 715 O O . ARG A 1 91 ? -21.913 22.214 34.217 1.00 45.47 91 ARG A O 1
ATOM 722 N N . LYS A 1 92 ? -23.642 21.975 35.663 1.00 46.81 92 LYS A N 1
ATOM 723 C CA . LYS A 1 92 ? -23.287 20.651 36.180 1.00 46.81 92 LYS A CA 1
ATOM 724 C C . LYS A 1 92 ? -23.234 19.689 34.992 1.00 46.81 92 LYS A C 1
ATOM 726 O O . LYS A 1 92 ? -24.272 19.320 34.451 1.00 46.81 92 LYS A O 1
ATOM 731 N N . ARG A 1 93 ? -22.028 19.347 34.540 1.00 53.22 93 ARG A N 1
ATOM 732 C CA . ARG A 1 93 ? -21.825 18.181 33.686 1.00 53.22 93 ARG A CA 1
ATOM 733 C C . ARG A 1 93 ? -21.779 17.004 34.637 1.00 53.22 93 ARG A C 1
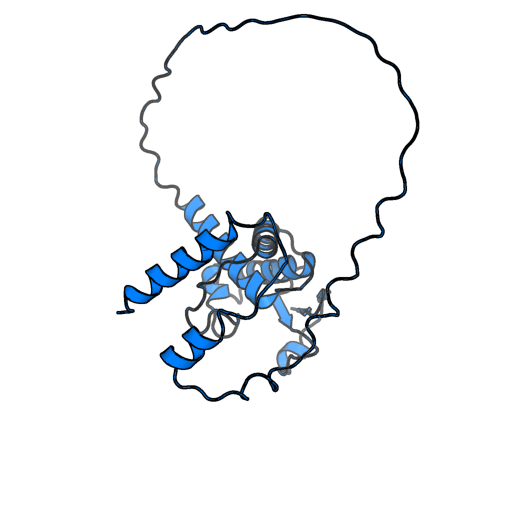ATOM 735 O O . ARG A 1 93 ? -20.853 16.882 35.432 1.00 53.22 93 ARG A O 1
ATOM 742 N N . GLU A 1 94 ? -22.857 16.241 34.619 1.00 50.81 94 GLU A N 1
ATOM 743 C CA . GLU A 1 94 ? -22.933 14.944 35.263 1.00 50.81 94 GLU A CA 1
ATOM 744 C C . GLU A 1 94 ? -21.788 14.088 34.723 1.00 50.81 94 GLU A C 1
ATOM 746 O O . GLU A 1 94 ? -21.650 13.883 33.516 1.00 50.81 94 GLU A O 1
ATOM 751 N N . ASP A 1 95 ? -20.927 13.669 35.642 1.00 52.41 95 ASP A N 1
ATOM 752 C CA . ASP A 1 95 ? -19.856 12.713 35.427 1.00 52.41 95 ASP A CA 1
ATOM 753 C C . ASP A 1 95 ? -20.498 11.358 35.100 1.00 52.41 95 ASP A C 1
ATOM 755 O O . ASP A 1 95 ? -20.866 10.584 35.983 1.00 52.41 95 ASP A O 1
ATOM 759 N N . SER A 1 96 ? -20.749 11.121 33.812 1.00 54.34 96 SER A N 1
ATOM 760 C CA . SER A 1 96 ? -20.965 9.774 33.293 1.00 54.34 96 SER A CA 1
ATOM 761 C C . SER A 1 96 ? -19.596 9.212 32.927 1.00 54.34 96 SER A C 1
ATOM 763 O O . SER A 1 96 ? -18.927 9.810 32.079 1.00 54.34 96 SER A O 1
ATOM 765 N N . PRO A 1 97 ? -19.166 8.079 33.509 1.00 56.78 97 PRO A N 1
ATOM 766 C CA . PRO A 1 97 ? -17.941 7.414 33.096 1.00 56.78 97 PRO A CA 1
ATOM 767 C C . PRO A 1 97 ? -18.057 7.052 31.614 1.00 56.78 97 PRO A C 1
ATOM 769 O O . PRO A 1 97 ? -18.826 6.168 31.238 1.00 56.78 97 PRO A O 1
ATOM 772 N N . ALA A 1 98 ? -17.334 7.781 30.764 1.00 53.75 98 ALA A N 1
ATOM 773 C CA . ALA A 1 98 ? -17.217 7.458 29.354 1.00 53.75 98 ALA A CA 1
ATOM 774 C C . ALA A 1 98 ? -16.562 6.079 29.244 1.00 53.75 98 ALA A C 1
ATOM 776 O O . ALA A 1 98 ? -15.444 5.868 29.722 1.00 53.75 98 ALA A O 1
ATOM 777 N N . GLU A 1 99 ? -17.276 5.130 28.645 1.00 60.03 99 GLU A N 1
ATOM 778 C CA . GLU A 1 99 ? -16.701 3.836 28.310 1.00 60.03 99 GLU A CA 1
ATOM 779 C C . GLU A 1 99 ? -15.475 4.031 27.402 1.00 60.03 99 GLU A C 1
ATOM 781 O O . GLU A 1 99 ? -15.479 4.921 26.545 1.00 60.03 99 GLU A O 1
ATOM 786 N N . PRO A 1 100 ? -14.411 3.225 27.557 1.00 52.09 100 PRO A N 1
ATOM 787 C CA . PRO A 1 100 ? -13.242 3.327 26.699 1.00 52.09 100 PRO A CA 1
ATOM 788 C C . PRO A 1 100 ? -13.638 3.051 25.242 1.00 52.09 100 PRO A C 1
ATOM 790 O O . PRO A 1 100 ? -13.987 1.927 24.870 1.00 52.09 100 PRO A O 1
ATOM 793 N N . SER A 1 101 ? -13.571 4.099 24.419 1.00 62.06 101 SER A N 1
ATOM 794 C CA . SER A 1 101 ? -13.749 4.069 22.968 1.00 62.06 101 SER A CA 1
ATOM 795 C C . SER A 1 101 ? -12.638 3.232 22.328 1.00 62.06 101 SER A C 1
ATOM 797 O O . SER A 1 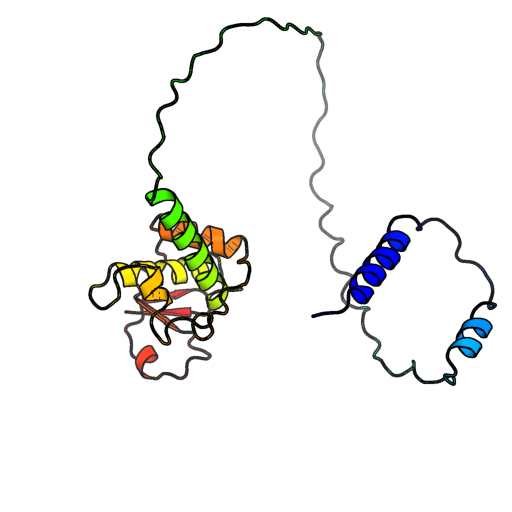101 ? -11.616 3.747 21.890 1.00 62.06 101 SER A O 1
ATOM 799 N N . ARG A 1 102 ? -12.829 1.910 22.255 1.00 63.53 102 ARG A N 1
ATOM 800 C CA . ARG A 1 102 ? -11.907 1.023 21.521 1.00 63.53 102 ARG A CA 1
ATOM 801 C C . ARG A 1 102 ? -11.813 1.368 20.030 1.00 63.53 102 ARG A C 1
ATOM 803 O O . ARG A 1 102 ? -10.803 1.062 19.412 1.00 63.53 102 ARG A O 1
ATOM 810 N N . GLY A 1 103 ? -12.851 1.992 19.465 1.00 71.12 103 GLY A N 1
ATOM 811 C CA . GLY A 1 103 ? -12.905 2.329 18.041 1.00 71.12 103 GLY A CA 1
ATOM 812 C C . GLY A 1 103 ? -11.891 3.398 17.633 1.00 71.12 103 GLY A C 1
ATOM 813 O O . GLY A 1 103 ? -11.225 3.239 16.617 1.00 71.12 103 GLY A O 1
ATOM 814 N N . SER A 1 104 ? -11.721 4.444 18.447 1.00 79.69 104 SER A N 1
ATOM 815 C CA . SER A 1 104 ? -10.785 5.535 18.135 1.00 79.69 104 SER A CA 1
ATOM 816 C C . SER A 1 104 ? -9.322 5.100 18.193 1.00 79.69 104 SER A C 1
ATOM 818 O O . SER A 1 104 ? -8.511 5.565 17.397 1.00 79.69 104 SER A O 1
ATOM 820 N N . ASP A 1 105 ? -8.989 4.197 19.116 1.00 86.81 105 ASP A N 1
ATOM 821 C CA . ASP A 1 105 ? -7.608 3.748 19.310 1.00 86.81 105 ASP A CA 1
ATOM 822 C C . ASP A 1 105 ? -7.155 2.825 18.167 1.00 86.81 105 ASP A C 1
ATOM 824 O O . ASP A 1 105 ? -6.028 2.938 17.685 1.00 86.81 105 ASP A O 1
ATOM 828 N N . GLU A 1 106 ? -8.040 1.939 17.692 1.00 87.75 106 GLU A N 1
ATOM 829 C CA . GLU A 1 106 ? -7.755 1.058 16.552 1.00 87.75 106 GLU A CA 1
ATOM 830 C C . GLU A 1 106 ? -7.664 1.838 15.231 1.00 87.75 106 GLU A C 1
ATOM 832 O O . GLU A 1 106 ? -6.813 1.539 14.391 1.00 87.75 106 GLU A O 1
ATOM 837 N N . GLU A 1 107 ? -8.508 2.855 15.041 1.00 90.62 107 GLU A N 1
ATOM 838 C CA . GLU A 1 107 ? -8.469 3.715 13.855 1.00 90.62 107 GLU A CA 1
ATOM 839 C C . GLU A 1 107 ? -7.153 4.500 13.771 1.00 90.62 107 GLU A C 1
ATOM 841 O O . GLU A 1 107 ? -6.507 4.516 12.719 1.00 90.62 107 GLU A O 1
ATOM 846 N N . GLU A 1 108 ? -6.700 5.068 14.891 1.00 91.62 108 GLU A N 1
ATOM 847 C CA . GLU A 1 108 ? -5.416 5.768 14.969 1.00 91.62 108 GLU A CA 1
ATOM 848 C C . GLU A 1 108 ? -4.227 4.808 14.769 1.00 91.62 108 GLU A C 1
ATOM 850 O O . GLU A 1 108 ? -3.299 5.128 14.022 1.00 91.62 108 GLU A O 1
ATOM 855 N N . GLU A 1 109 ? -4.254 3.601 15.357 1.00 91.12 109 GLU A N 1
ATOM 856 C CA . GLU A 1 109 ? -3.210 2.587 15.129 1.00 91.12 109 GLU A CA 1
ATOM 857 C C . GLU A 1 109 ? -3.128 2.200 13.643 1.00 91.12 109 GLU A C 1
ATOM 859 O O . GLU A 1 109 ? -2.035 2.143 13.068 1.00 91.12 109 GLU A O 1
ATOM 864 N N . ASN A 1 110 ? -4.277 1.975 12.999 1.00 93.12 110 ASN A N 1
ATOM 865 C CA . ASN A 1 110 ? -4.352 1.639 11.581 1.00 93.12 110 ASN A CA 1
ATOM 866 C C . ASN A 1 110 ? -3.860 2.787 10.693 1.00 93.12 110 ASN A C 1
ATOM 868 O O . ASN A 1 110 ? -3.106 2.535 9.751 1.00 93.12 110 ASN A O 1
ATOM 872 N N . LEU A 1 111 ? -4.226 4.035 11.003 1.00 95.25 111 LEU A N 1
ATOM 873 C CA . LEU A 1 111 ? -3.754 5.217 10.284 1.00 95.25 111 LEU A CA 1
ATOM 874 C C . LEU A 1 111 ? -2.229 5.339 10.359 1.00 95.25 111 LEU A C 1
ATOM 876 O O . LEU A 1 111 ? -1.569 5.496 9.328 1.00 95.25 111 LEU A O 1
ATOM 880 N N . GLN A 1 112 ? -1.656 5.231 11.560 1.00 92.94 112 GLN A N 1
ATOM 881 C CA . GLN A 1 112 ? -0.209 5.311 11.755 1.00 92.94 112 GLN A CA 1
ATOM 882 C C . GLN A 1 112 ? 0.520 4.182 11.029 1.00 92.94 112 GLN A C 1
ATOM 884 O O . GLN A 1 112 ? 1.529 4.420 10.358 1.00 92.94 112 GLN A O 1
ATOM 889 N N . LEU A 1 113 ? 0.017 2.952 11.142 1.00 92.62 113 LEU A N 1
ATOM 890 C CA . LEU A 1 113 ? 0.624 1.791 10.505 1.00 92.62 113 LEU A CA 1
ATOM 891 C C . LEU A 1 113 ? 0.570 1.902 8.975 1.00 92.62 113 LEU A C 1
ATOM 893 O O . LEU A 1 113 ? 1.580 1.672 8.308 1.00 92.62 113 LEU A O 1
ATOM 897 N N . LEU A 1 114 ? -0.570 2.320 8.422 1.00 94.88 114 LEU A N 1
ATOM 898 C CA . LEU A 1 114 ? -0.739 2.515 6.986 1.00 94.88 114 LEU A CA 1
ATOM 899 C C . LEU A 1 114 ? 0.170 3.637 6.462 1.00 94.88 114 LEU A C 1
ATOM 901 O O . LEU A 1 114 ? 0.845 3.450 5.452 1.00 94.88 114 LEU A O 1
ATOM 905 N N . ALA A 1 115 ? 0.276 4.758 7.182 1.00 95.56 115 ALA A N 1
ATOM 906 C CA . ALA A 1 115 ? 1.181 5.854 6.830 1.00 95.56 115 ALA A CA 1
ATOM 907 C C . ALA A 1 115 ? 2.653 5.409 6.810 1.00 95.56 115 ALA A C 1
ATOM 909 O O . ALA A 1 115 ? 3.406 5.782 5.910 1.00 95.56 115 ALA A O 1
ATOM 910 N N . LYS A 1 116 ? 3.069 4.570 7.765 1.00 92.94 116 LYS A N 1
ATOM 911 C CA . LYS A 1 116 ? 4.428 4.005 7.818 1.00 92.94 116 LYS A CA 1
ATOM 912 C C . LYS A 1 116 ? 4.739 3.137 6.600 1.00 92.94 116 LYS A C 1
ATOM 914 O O . LYS A 1 116 ? 5.820 3.267 6.028 1.00 92.94 116 LYS A O 1
ATOM 919 N N . ILE A 1 117 ? 3.794 2.302 6.171 1.00 93.56 117 ILE A N 1
ATOM 920 C CA . ILE A 1 117 ? 3.967 1.463 4.979 1.00 93.56 117 ILE A CA 1
ATOM 921 C C . ILE A 1 117 ? 3.960 2.287 3.695 1.00 93.56 117 ILE A C 1
ATOM 923 O O . ILE A 1 117 ? 4.854 2.116 2.871 1.00 93.56 117 ILE A O 1
ATOM 927 N N . ILE A 1 118 ? 3.029 3.232 3.547 1.00 95.50 118 ILE A N 1
ATOM 928 C CA . ILE A 1 118 ? 3.000 4.133 2.387 1.00 95.50 118 ILE A CA 1
ATOM 929 C C . ILE A 1 118 ? 4.316 4.901 2.273 1.00 95.50 118 ILE A C 1
ATOM 931 O O . ILE A 1 118 ? 4.889 4.989 1.189 1.00 95.50 118 ILE A O 1
ATOM 935 N N . PHE A 1 119 ? 4.831 5.419 3.388 1.00 94.12 119 PHE A N 1
ATOM 936 C CA . PHE A 1 119 ? 6.114 6.107 3.382 1.00 94.12 119 PHE A CA 1
ATOM 937 C C . PHE A 1 119 ? 7.254 5.180 2.965 1.00 94.12 119 PHE A C 1
ATOM 939 O O . PHE A 1 119 ? 8.114 5.580 2.196 1.00 94.12 119 PHE A O 1
ATOM 946 N N . ALA A 1 120 ? 7.284 3.939 3.438 1.00 91.50 120 ALA A N 1
ATOM 947 C CA . ALA A 1 120 ? 8.351 3.021 3.064 1.00 91.50 120 ALA A CA 1
ATOM 948 C C . ALA A 1 120 ? 8.335 2.617 1.586 1.00 91.50 120 ALA A C 1
ATOM 950 O O . ALA A 1 120 ? 9.392 2.488 0.976 1.00 91.50 120 ALA A O 1
ATOM 951 N N . GLU A 1 121 ? 7.147 2.418 1.024 1.00 92.38 121 GLU A N 1
ATOM 952 C CA . GLU A 1 121 ? 6.970 1.825 -0.302 1.00 92.38 121 GLU A CA 1
ATOM 953 C C . GLU A 1 121 ? 6.837 2.878 -1.413 1.00 92.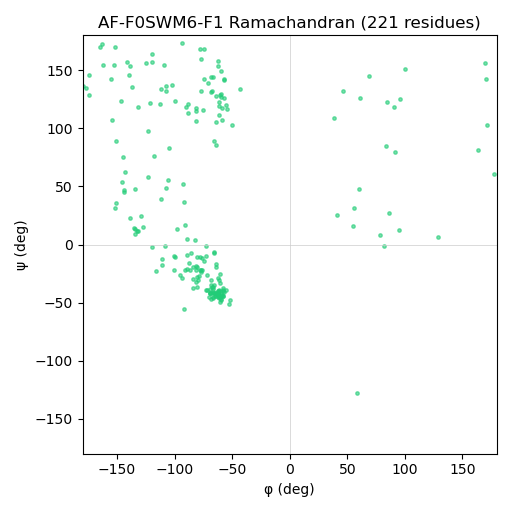38 121 GLU A C 1
ATOM 955 O O . GLU A 1 121 ? 7.181 2.614 -2.561 1.00 92.38 121 GLU A O 1
ATOM 960 N N . ALA A 1 122 ? 6.365 4.084 -1.087 1.00 94.50 122 ALA A N 1
ATOM 961 C CA . ALA A 1 122 ? 6.048 5.137 -2.055 1.00 94.50 122 ALA A CA 1
ATOM 962 C C . ALA A 1 122 ? 6.681 6.499 -1.711 1.00 94.50 122 ALA A C 1
ATOM 964 O O . ALA A 1 122 ? 6.192 7.554 -2.134 1.00 94.50 122 ALA A O 1
ATOM 965 N N . ARG A 1 123 ? 7.783 6.521 -0.947 1.00 92.06 123 ARG A N 1
ATOM 966 C CA . ARG A 1 123 ? 8.535 7.765 -0.717 1.00 92.06 123 ARG A CA 1
ATOM 967 C C . ARG A 1 123 ? 9.040 8.341 -2.037 1.00 92.06 123 ARG A C 1
ATOM 969 O O . ARG A 1 123 ? 9.765 7.681 -2.772 1.00 92.06 123 ARG A O 1
ATOM 976 N N . GLY A 1 124 ? 8.729 9.613 -2.279 1.00 91.56 124 GLY A N 1
ATOM 977 C CA . GLY A 1 124 ? 9.137 10.321 -3.495 1.00 91.56 124 GLY A CA 1
ATOM 978 C C . GLY A 1 124 ? 8.248 10.054 -4.714 1.00 91.56 124 GLY A C 1
ATOM 979 O O . GLY A 1 124 ? 8.486 10.653 -5.760 1.00 91.56 124 GLY A O 1
ATOM 980 N N . GLU A 1 125 ? 7.219 9.212 -4.587 1.00 95.81 125 GLU A N 1
ATOM 981 C CA . GLU A 1 125 ? 6.168 9.076 -5.597 1.00 95.81 125 GLU A CA 1
ATOM 982 C C . GLU A 1 125 ? 5.163 10.240 -5.510 1.00 95.81 125 GLU A C 1
ATOM 984 O O . GLU A 1 125 ? 5.152 11.018 -4.551 1.00 95.81 125 GLU A O 1
ATOM 989 N N . SER A 1 126 ? 4.299 10.368 -6.521 1.00 97.50 126 SER A N 1
ATOM 990 C CA . SER A 1 126 ? 3.196 11.334 -6.486 1.00 97.50 126 SER A CA 1
ATOM 991 C C . SER A 1 126 ? 2.219 11.019 -5.346 1.00 97.50 126 SER A C 1
ATOM 993 O O . SER A 1 126 ? 2.101 9.872 -4.913 1.00 97.50 126 SER A O 1
ATOM 995 N N . PHE A 1 127 ? 1.453 12.019 -4.896 1.00 98.06 127 PHE A N 1
ATOM 996 C CA . PHE A 1 127 ? 0.404 11.803 -3.889 1.00 98.06 127 PHE A CA 1
ATOM 997 C C . PHE A 1 127 ? -0.591 10.713 -4.322 1.00 98.06 127 PHE A C 1
ATOM 999 O O . PHE A 1 127 ? -0.970 9.865 -3.522 1.00 98.06 127 PHE A O 1
ATOM 1006 N N . GLU A 1 128 ? -0.953 10.675 -5.608 1.00 98.19 128 GLU A N 1
ATOM 1007 C CA . GLU A 1 128 ? -1.784 9.605 -6.172 1.00 98.19 128 GLU A CA 1
ATOM 1008 C C . GLU A 1 128 ? -1.127 8.223 -6.019 1.00 98.19 128 GLU A C 1
ATOM 1010 O O . GLU A 1 128 ? -1.797 7.275 -5.622 1.00 98.19 128 GLU A O 1
ATOM 1015 N N . GLY A 1 129 ? 0.183 8.104 -6.266 1.00 98.00 129 GLY A N 1
ATOM 1016 C CA . GLY A 1 129 ? 0.932 6.858 -6.075 1.00 98.00 129 GLY A CA 1
ATOM 1017 C C . GLY A 1 129 ? 1.015 6.421 -4.610 1.00 98.00 129 GLY A C 1
ATOM 1018 O O . GLY A 1 129 ? 0.938 5.230 -4.316 1.00 98.00 129 GLY A O 1
ATOM 1019 N N . GLN A 1 130 ? 1.101 7.371 -3.679 1.00 98.19 130 GLN A N 1
ATOM 1020 C CA . GLN A 1 130 ? 1.042 7.084 -2.245 1.00 98.19 130 GLN A CA 1
ATOM 1021 C C . GLN A 1 130 ? -0.338 6.563 -1.824 1.00 98.19 130 GLN A C 1
ATOM 1023 O O . GLN A 1 130 ? -0.428 5.549 -1.131 1.00 98.19 130 GLN A O 1
ATOM 1028 N N . VAL A 1 131 ? -1.415 7.214 -2.281 1.00 98.56 131 VAL A N 1
ATOM 1029 C CA . VAL A 1 131 ? -2.792 6.751 -2.038 1.00 98.56 131 VAL A CA 1
ATOM 1030 C C . VAL A 1 131 ? -3.004 5.370 -2.659 1.00 98.56 131 VAL A C 1
ATOM 1032 O O . VAL A 1 131 ? -3.609 4.509 -2.031 1.00 98.56 131 VAL A O 1
ATOM 1035 N N . ALA A 1 132 ? -2.451 5.126 -3.849 1.00 98.44 132 ALA A N 1
ATOM 1036 C CA . ALA A 1 132 ? -2.542 3.848 -4.546 1.00 98.44 132 ALA A CA 1
ATOM 1037 C C . ALA A 1 132 ? -1.976 2.674 -3.729 1.00 98.44 132 ALA A C 1
ATOM 1039 O O . ALA A 1 132 ? -2.611 1.626 -3.643 1.00 98.44 132 ALA A O 1
ATOM 1040 N N . VAL A 1 133 ? -0.812 2.845 -3.091 1.00 97.50 133 VAL A N 1
ATOM 1041 C CA . VAL A 1 133 ? -0.243 1.809 -2.210 1.00 97.50 133 VAL A CA 1
ATOM 1042 C C . VAL A 1 133 ? -1.141 1.565 -0.995 1.00 97.50 133 VAL A C 1
ATOM 1044 O O . VAL A 1 133 ? -1.390 0.413 -0.641 1.00 97.50 133 VAL A O 1
ATOM 1047 N N . GLY A 1 134 ? -1.676 2.630 -0.390 1.00 97.75 134 GLY A N 1
ATOM 1048 C CA . GLY A 1 134 ? -2.640 2.514 0.707 1.00 97.75 134 GLY A CA 1
ATOM 1049 C C . GLY A 1 134 ? -3.903 1.751 0.305 1.00 97.75 134 GLY A C 1
ATOM 1050 O O . GLY A 1 134 ? -4.335 0.849 1.019 1.00 97.75 134 GLY A O 1
ATOM 1051 N N . ALA A 1 135 ? -4.448 2.054 -0.872 1.00 98.38 135 ALA A N 1
ATOM 1052 C CA . ALA A 1 135 ? -5.628 1.390 -1.409 1.00 98.38 135 ALA A CA 1
ATOM 1053 C C . ALA A 1 135 ? -5.395 -0.109 -1.649 1.00 98.38 135 ALA A C 1
ATOM 1055 O O . ALA A 1 135 ? -6.244 -0.913 -1.286 1.00 98.38 135 ALA A O 1
ATOM 1056 N N . VAL A 1 136 ? -4.219 -0.518 -2.143 1.00 98.12 136 VAL A N 1
ATOM 1057 C CA . VAL A 1 136 ? -3.878 -1.947 -2.294 1.00 98.12 136 VAL A CA 1
ATOM 1058 C C . VAL A 1 136 ? -3.957 -2.698 -0.959 1.00 98.12 136 VAL A C 1
ATOM 1060 O O . VAL A 1 136 ? -4.438 -3.831 -0.921 1.00 98.12 136 VAL A O 1
ATOM 1063 N N . VAL A 1 137 ? -3.512 -2.090 0.147 1.00 97.50 137 VAL A N 1
ATOM 1064 C CA . VAL A 1 137 ? -3.621 -2.705 1.484 1.00 97.50 137 VAL A CA 1
ATOM 1065 C C . VAL A 1 137 ? -5.086 -2.933 1.853 1.00 97.50 137 VAL A C 1
ATOM 1067 O O . VAL A 1 137 ? -5.432 -4.015 2.324 1.00 97.50 137 VAL A O 1
ATOM 1070 N N . LEU A 1 138 ? -5.948 -1.945 1.611 1.00 98.00 138 LEU A N 1
ATOM 1071 C CA . LEU A 1 138 ? -7.378 -2.035 1.914 1.00 98.00 138 LEU A CA 1
ATOM 1072 C C . LEU A 1 138 ? -8.093 -3.040 1.000 1.00 98.00 138 LEU A C 1
ATOM 1074 O O . LEU A 1 138 ? -8.824 -3.895 1.494 1.00 98.00 138 LEU A O 1
ATOM 1078 N N . ASN A 1 139 ? -7.774 -3.049 -0.294 1.00 98.12 139 ASN A N 1
ATOM 1079 C CA . ASN A 1 139 ? -8.285 -4.025 -1.257 1.00 98.12 139 ASN A CA 1
ATOM 1080 C C . ASN A 1 139 ? -7.946 -5.464 -0.835 1.00 98.12 139 ASN A C 1
ATOM 1082 O O . ASN A 1 139 ? -8.765 -6.373 -0.967 1.00 98.12 139 ASN A O 1
ATOM 1086 N N . ARG A 1 140 ? -6.755 -5.689 -0.264 1.00 97.62 140 ARG A N 1
ATOM 1087 C CA . ARG A 1 140 ? -6.386 -6.989 0.316 1.00 97.62 140 ARG A CA 1
ATOM 1088 C C . ARG A 1 140 ? -7.226 -7.329 1.544 1.00 97.62 140 ARG A C 1
ATOM 1090 O O . ARG A 1 140 ? -7.645 -8.468 1.674 1.00 97.62 140 ARG A O 1
ATOM 1097 N N . VAL A 1 141 ? -7.511 -6.379 2.433 1.00 97.25 141 VAL A N 1
ATOM 1098 C CA . VAL A 1 141 ? -8.394 -6.644 3.587 1.00 97.25 141 VAL A CA 1
ATOM 1099 C C . VAL A 1 141 ? -9.776 -7.127 3.119 1.00 97.25 141 VAL A C 1
ATOM 1101 O O . VAL A 1 141 ? -10.343 -8.070 3.688 1.00 97.25 141 VAL A O 1
ATOM 1104 N N . GLU A 1 142 ? -10.293 -6.545 2.039 1.00 96.94 142 GLU A N 1
ATOM 1105 C CA . GLU A 1 142 ? -11.576 -6.929 1.446 1.00 96.94 142 GLU A CA 1
ATOM 1106 C C . GLU A 1 142 ? -11.514 -8.287 0.721 1.00 96.94 142 GLU A C 1
ATOM 1108 O O . GLU A 1 142 ? -12.408 -9.125 0.888 1.00 96.94 142 GLU A O 1
ATOM 1113 N N . ASP A 1 143 ? -10.427 -8.588 0.007 1.00 96.88 143 ASP A N 1
ATOM 1114 C CA . ASP A 1 143 ? -10.290 -9.815 -0.783 1.00 96.88 143 ASP A CA 1
ATOM 1115 C C . ASP A 1 143 ? -10.200 -11.090 0.091 1.00 96.88 143 ASP A C 1
ATOM 1117 O O . ASP A 1 143 ? -9.436 -11.154 1.060 1.00 96.88 143 ASP A O 1
ATOM 1121 N N . PRO A 1 144 ? -10.982 -12.150 -0.198 1.00 95.88 144 PRO A N 1
ATOM 1122 C CA . PRO A 1 144 ? -11.043 -13.363 0.626 1.00 95.88 144 PRO A CA 1
ATOM 1123 C C . PRO A 1 144 ? -9.732 -14.159 0.706 1.00 95.88 144 PRO A C 1
ATOM 1125 O O . PRO A 1 144 ? -9.600 -14.998 1.594 1.00 95.88 144 PRO A O 1
ATOM 1128 N N . ARG A 1 145 ? -8.768 -13.922 -0.192 1.00 94.88 145 ARG A N 1
ATOM 1129 C CA . ARG A 1 145 ? -7.473 -14.624 -0.224 1.00 94.88 145 ARG A CA 1
ATOM 1130 C C . ARG A 1 145 ? -6.462 -14.078 0.784 1.00 94.88 145 ARG A C 1
ATOM 1132 O O . ARG A 1 145 ? -5.425 -14.704 0.985 1.00 94.88 145 ARG A O 1
ATOM 1139 N N . PHE A 1 146 ? -6.747 -12.933 1.397 1.00 95.62 146 PHE A N 1
ATOM 1140 C CA . PHE A 1 146 ? -5.829 -12.220 2.278 1.00 95.62 146 PHE A CA 1
ATOM 1141 C C . PHE A 1 146 ? -6.396 -12.075 3.702 1.00 95.62 146 PHE A C 1
ATOM 1143 O O . PHE A 1 146 ? -7.599 -12.258 3.935 1.00 95.62 146 PHE A O 1
ATOM 1150 N N . PRO A 1 147 ? -5.539 -11.748 4.688 1.00 95.62 147 PRO A N 1
ATOM 1151 C CA . PRO A 1 147 ? -5.983 -11.495 6.051 1.00 95.62 147 PRO A CA 1
ATOM 1152 C C . PRO A 1 147 ? -6.980 -10.334 6.176 1.00 95.62 147 PRO A C 1
ATOM 1154 O O . PRO A 1 147 ? -6.904 -9.343 5.462 1.00 95.62 147 PRO A O 1
ATOM 1157 N N . LYS A 1 148 ? -7.878 -10.423 7.163 1.00 95.31 148 LYS A N 1
ATOM 1158 C CA . LYS A 1 148 ? -9.019 -9.503 7.339 1.00 95.31 148 LYS A CA 1
ATOM 1159 C C . LYS A 1 148 ? -8.765 -8.275 8.213 1.00 95.31 148 LYS A C 1
ATOM 1161 O O . LYS A 1 148 ? -9.711 -7.650 8.670 1.00 95.31 148 LYS A O 1
ATOM 1166 N N . THR A 1 149 ? -7.504 -7.934 8.469 1.00 94.94 149 THR A N 1
ATOM 1167 C CA . THR A 1 149 ? -7.152 -6.698 9.183 1.00 94.94 149 THR A CA 1
ATOM 1168 C C . THR A 1 149 ? -5.927 -6.052 8.554 1.00 94.94 149 THR A C 1
ATOM 1170 O O . THR A 1 149 ? -5.017 -6.761 8.116 1.00 94.94 149 THR A O 1
ATOM 1173 N N . ILE A 1 150 ? -5.878 -4.715 8.558 1.00 94.19 150 ILE A N 1
ATOM 1174 C CA . ILE A 1 150 ? -4.757 -3.922 8.020 1.00 94.19 150 ILE A CA 1
ATOM 1175 C C . ILE A 1 150 ? -3.438 -4.401 8.624 1.00 94.19 150 ILE A C 1
ATOM 1177 O O . ILE A 1 150 ? -2.496 -4.727 7.906 1.00 94.19 150 ILE A O 1
ATOM 1181 N N . LYS A 1 151 ? -3.412 -4.557 9.952 1.00 92.25 151 LYS A N 1
ATOM 1182 C CA . LYS A 1 151 ? -2.266 -5.096 10.682 1.00 92.25 151 LYS A CA 1
ATOM 1183 C C . LYS A 1 151 ? -1.802 -6.437 10.115 1.00 92.25 151 LYS A C 1
ATOM 1185 O O . LYS A 1 151 ? -0.633 -6.584 9.787 1.00 92.25 151 LYS A O 1
ATOM 1190 N N . LYS A 1 152 ? -2.696 -7.412 9.940 1.00 92.38 152 LYS A N 1
ATOM 1191 C CA . LYS A 1 152 ? -2.300 -8.734 9.432 1.00 92.38 152 LYS A CA 1
ATOM 1192 C C . LYS A 1 152 ? -1.833 -8.698 7.978 1.00 92.38 152 LYS A C 1
ATOM 1194 O O . LYS A 1 152 ? -0.909 -9.428 7.658 1.00 92.38 152 LYS A O 1
ATOM 1199 N N . VAL A 1 153 ? -2.436 -7.867 7.126 1.00 94.00 153 VAL A N 1
ATOM 1200 C CA . VAL A 1 153 ? -1.980 -7.683 5.736 1.00 94.00 153 VAL A CA 1
ATOM 1201 C C . VAL A 1 153 ? -0.572 -7.094 5.704 1.00 94.00 153 VAL A C 1
ATOM 1203 O O . VAL A 1 153 ? 0.266 -7.540 4.928 1.00 94.00 153 VAL A O 1
ATOM 1206 N N . ILE A 1 154 ? -0.303 -6.112 6.565 1.00 91.44 154 ILE A N 1
ATOM 1207 C CA . ILE A 1 154 ? 1.002 -5.459 6.654 1.00 91.44 154 ILE A CA 1
ATOM 1208 C C . ILE A 1 154 ? 2.063 -6.412 7.214 1.00 91.44 154 ILE A C 1
ATOM 1210 O O . ILE A 1 154 ? 3.172 -6.463 6.696 1.00 91.44 154 ILE A O 1
ATOM 1214 N N . PHE A 1 155 ? 1.721 -7.198 8.237 1.00 89.38 155 PHE A N 1
ATOM 1215 C CA . PHE A 1 155 ? 2.631 -8.162 8.861 1.00 89.38 155 PHE A CA 1
ATOM 1216 C C . PHE A 1 155 ? 2.743 -9.506 8.123 1.00 89.38 155 PHE A C 1
ATOM 1218 O O . PHE A 1 155 ? 3.433 -10.406 8.606 1.00 89.38 155 PHE A O 1
ATOM 1225 N N . ASP A 1 156 ? 2.097 -9.654 6.966 1.00 87.94 156 ASP A N 1
ATOM 1226 C CA . ASP A 1 156 ? 2.191 -10.873 6.171 1.00 87.94 156 ASP A CA 1
ATOM 1227 C C . ASP A 1 156 ? 3.617 -11.032 5.592 1.00 87.94 156 ASP A C 1
ATOM 1229 O O . ASP A 1 156 ? 4.185 -10.065 5.061 1.00 87.94 156 ASP A O 1
ATOM 1233 N N . PRO A 1 157 ? 4.253 -12.215 5.711 1.00 82.44 157 PRO A N 1
ATOM 1234 C CA . PRO A 1 157 ? 5.658 -12.387 5.359 1.00 82.44 157 PRO A CA 1
ATOM 12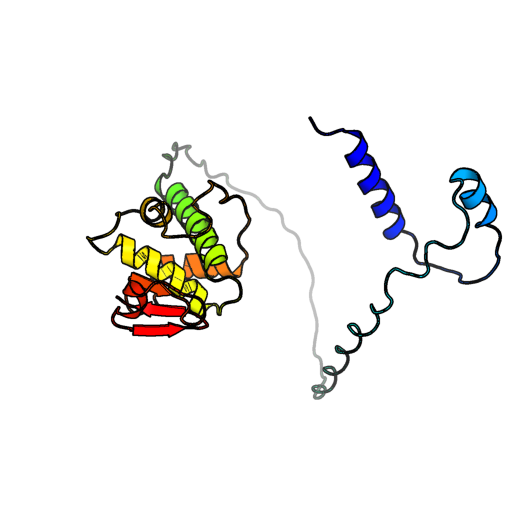35 C C . PRO A 1 157 ? 5.978 -11.992 3.913 1.00 82.44 157 PRO A C 1
ATOM 1237 O O . PRO A 1 157 ? 5.395 -12.507 2.962 1.00 82.44 157 PRO A O 1
ATOM 1240 N N . GLY A 1 158 ? 6.964 -11.106 3.747 1.00 78.62 158 GLY A N 1
ATOM 1241 C CA . GLY A 1 158 ? 7.486 -10.716 2.435 1.00 78.62 158 GLY A CA 1
ATOM 1242 C C . GLY A 1 158 ? 6.635 -9.710 1.653 1.00 78.62 158 GLY A C 1
ATOM 1243 O O . GLY A 1 158 ? 6.961 -9.454 0.498 1.00 78.62 158 GLY A O 1
ATOM 1244 N N . GLN A 1 159 ? 5.581 -9.131 2.245 1.00 78.25 159 GLN A N 1
ATOM 1245 C CA . GLN A 1 159 ? 4.732 -8.149 1.552 1.00 78.25 159 GLN A CA 1
ATOM 1246 C C . GLN A 1 159 ? 5.278 -6.717 1.585 1.00 78.25 159 GLN A C 1
ATOM 1248 O O . GLN A 1 159 ? 5.132 -6.006 0.596 1.00 78.25 159 GLN A O 1
ATOM 1253 N N . PHE A 1 160 ? 5.894 -6.292 2.696 1.00 77.25 160 PHE A N 1
ATOM 1254 C CA . PHE A 1 160 ? 6.342 -4.906 2.883 1.00 77.25 160 PHE A CA 1
ATOM 1255 C C . PHE A 1 160 ? 7.739 -4.820 3.504 1.00 77.25 160 PHE A C 1
ATOM 1257 O O . PHE A 1 160 ? 8.054 -5.500 4.486 1.00 77.25 160 PHE A O 1
ATOM 1264 N N . THR A 1 161 ? 8.572 -3.942 2.948 1.00 64.38 161 THR A N 1
ATOM 1265 C CA . THR A 1 161 ? 10.015 -3.848 3.232 1.00 64.38 161 THR A CA 1
ATOM 1266 C C . THR A 1 161 ? 10.367 -3.589 4.714 1.00 64.38 161 THR A C 1
ATOM 1268 O O . THR A 1 161 ? 11.266 -4.256 5.230 1.00 64.38 161 THR A O 1
ATOM 1271 N N . PRO A 1 162 ? 9.686 -2.689 5.459 1.00 59.50 162 PRO A N 1
ATOM 1272 C CA . PRO A 1 162 ? 10.064 -2.353 6.845 1.00 59.50 162 PRO A CA 1
ATOM 1273 C C . PRO A 1 162 ? 9.639 -3.378 7.897 1.00 59.50 162 PRO A C 1
ATOM 1275 O O . PRO A 1 162 ? 10.023 -3.286 9.064 1.00 59.50 162 PRO A O 1
ATOM 1278 N N . VAL A 1 163 ? 8.794 -4.329 7.514 1.00 58.94 163 VAL A N 1
ATOM 1279 C CA . VAL A 1 163 ? 8.114 -5.227 8.450 1.00 58.94 163 VAL A CA 1
ATOM 1280 C C . VAL A 1 163 ? 9.028 -6.373 8.884 1.00 58.94 163 VAL A C 1
ATOM 1282 O O . VAL A 1 163 ? 8.931 -6.852 10.012 1.00 58.94 163 VAL A O 1
ATOM 1285 N N . ALA A 1 164 ? 9.984 -6.756 8.036 1.00 50.88 164 ALA A N 1
ATOM 1286 C CA . ALA A 1 164 ? 10.844 -7.921 8.238 1.00 50.88 164 ALA A CA 1
ATOM 1287 C C . ALA A 1 164 ? 11.807 -7.828 9.446 1.00 50.88 164 ALA A C 1
ATOM 1289 O O . ALA A 1 164 ? 12.460 -8.816 9.770 1.00 50.88 164 ALA A O 1
ATOM 1290 N N . GLY A 1 165 ? 11.903 -6.677 10.126 1.00 49.25 165 GLY A N 1
ATOM 1291 C CA . GLY A 1 165 ? 12.856 -6.464 11.224 1.00 49.25 165 GLY A CA 1
ATOM 1292 C C . GLY A 1 165 ? 12.296 -5.846 12.507 1.00 49.25 165 GLY A C 1
ATOM 1293 O O . GLY A 1 165 ? 13.096 -5.398 13.324 1.00 49.25 165 GLY A O 1
ATOM 1294 N N . ASN A 1 166 ? 10.969 -5.742 12.686 1.00 53.31 166 ASN A N 1
ATOM 1295 C CA . ASN A 1 166 ? 10.349 -4.918 13.747 1.00 53.31 166 ASN A CA 1
ATOM 1296 C C . ASN A 1 166 ? 10.794 -3.432 13.729 1.00 53.31 166 ASN A C 1
ATOM 1298 O O . ASN A 1 166 ? 10.568 -2.700 14.690 1.00 53.31 166 ASN A O 1
ATO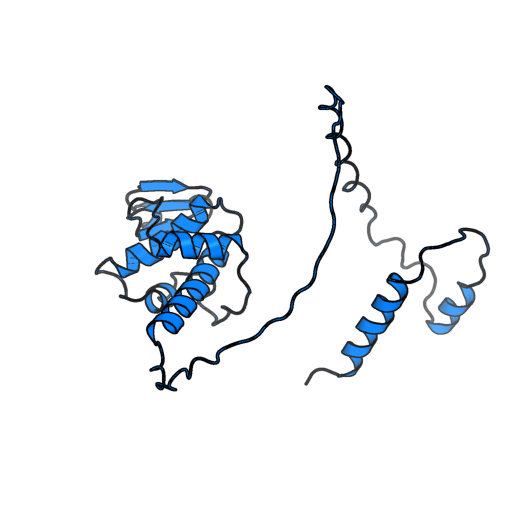M 1302 N N . GLN A 1 167 ? 11.402 -2.957 12.636 1.00 54.81 167 GLN A N 1
ATOM 1303 C CA . GLN A 1 167 ? 11.928 -1.596 12.483 1.00 54.81 167 GLN A CA 1
ATOM 1304 C C . GLN A 1 167 ? 10.896 -0.657 11.851 1.00 54.81 167 GLN A C 1
ATOM 1306 O O . GLN A 1 167 ? 11.174 0.059 10.892 1.00 54.81 167 GLN A O 1
ATOM 1311 N N . ILE A 1 168 ? 9.691 -0.620 12.414 1.00 62.66 168 ILE A N 1
ATOM 1312 C CA . ILE A 1 168 ? 8.676 0.378 12.047 1.00 62.66 168 ILE A CA 1
ATOM 1313 C C . ILE A 1 168 ? 8.796 1.605 12.978 1.00 62.66 168 ILE A C 1
ATOM 1315 O O . ILE A 1 168 ? 7.796 2.187 13.406 1.00 62.66 168 ILE A O 1
ATOM 1319 N N . ASP A 1 169 ? 10.027 1.974 13.344 1.00 67.25 169 ASP A N 1
ATOM 1320 C CA . ASP A 1 169 ? 10.332 3.051 14.297 1.00 67.25 169 ASP A CA 1
ATOM 1321 C C . ASP A 1 169 ? 10.910 4.285 13.590 1.00 67.25 169 ASP A C 1
ATOM 1323 O O . ASP A 1 169 ? 11.958 4.827 13.935 1.00 67.25 169 ASP A O 1
ATOM 1327 N N . PHE A 1 170 ? 10.233 4.703 12.523 1.00 79.69 170 PHE A N 1
ATOM 1328 C CA . PHE A 1 170 ? 10.470 5.984 11.871 1.00 79.69 170 PHE A CA 1
ATOM 1329 C C . PHE A 1 170 ? 9.168 6.777 11.803 1.00 79.69 170 PHE A C 1
ATOM 1331 O O . PHE A 1 170 ? 8.066 6.222 11.840 1.00 79.69 170 PHE A O 1
ATOM 1338 N N . VAL A 1 171 ? 9.311 8.096 11.705 1.00 84.81 171 VAL A N 1
ATOM 1339 C CA . VAL A 1 171 ? 8.191 9.031 11.598 1.00 84.81 171 VAL A CA 1
ATOM 1340 C C . VAL A 1 171 ? 7.863 9.225 10.112 1.00 84.81 171 VAL A C 1
ATOM 1342 O O . VAL A 1 171 ? 8.737 9.696 9.378 1.00 84.81 171 VAL A O 1
ATOM 1345 N N . PRO A 1 172 ? 6.649 8.864 9.647 1.00 87.69 172 PRO A N 1
ATOM 1346 C CA . PRO A 1 172 ? 6.210 9.153 8.283 1.00 87.69 172 PRO A CA 1
ATOM 1347 C C . PRO A 1 172 ? 6.152 10.656 8.028 1.00 87.69 172 PRO A C 1
ATOM 1349 O O . PRO A 1 172 ? 5.927 11.452 8.943 1.00 87.69 172 PRO A O 1
ATOM 1352 N N . ASP A 1 173 ? 6.312 11.056 6.773 1.00 91.69 173 ASP A N 1
ATOM 1353 C CA . ASP A 1 173 ? 6.100 12.442 6.386 1.00 91.69 173 ASP A CA 1
ATOM 1354 C C . ASP A 1 173 ? 4.602 12.804 6.335 1.00 91.69 173 ASP A C 1
ATOM 1356 O O . ASP A 1 173 ? 3.704 11.960 6.387 1.00 91.69 173 ASP A O 1
ATOM 1360 N N . LYS A 1 174 ? 4.313 14.106 6.229 1.00 95.69 174 LYS A N 1
ATOM 1361 C CA . LYS A 1 174 ? 2.928 14.606 6.173 1.00 95.69 174 LYS A CA 1
ATOM 1362 C C . LYS A 1 174 ? 2.166 14.090 4.947 1.00 95.69 174 LYS A C 1
ATOM 1364 O O . LYS A 1 174 ? 0.941 13.972 5.004 1.00 95.69 174 LYS A O 1
ATOM 1369 N N . SER A 1 175 ? 2.876 13.816 3.849 1.00 96.88 175 SER A N 1
ATOM 1370 C CA . SER A 1 175 ? 2.269 13.326 2.610 1.00 96.88 175 SER A CA 1
ATOM 1371 C C . SER A 1 175 ? 1.733 11.905 2.791 1.00 96.88 175 SER A C 1
ATOM 1373 O O . SER A 1 175 ? 0.548 11.683 2.543 1.00 96.88 175 SER A O 1
ATOM 1375 N N . ALA A 1 176 ? 2.522 11.006 3.389 1.00 96.69 176 ALA A N 1
ATOM 1376 C CA . ALA A 1 176 ? 2.109 9.640 3.682 1.00 96.69 176 ALA A CA 1
ATOM 1377 C C . ALA A 1 176 ? 0.927 9.565 4.659 1.00 96.69 176 ALA A C 1
ATOM 1379 O O . ALA A 1 176 ? 0.010 8.779 4.435 1.00 96.69 176 ALA A O 1
ATOM 1380 N N . TYR A 1 177 ? 0.887 10.408 5.698 1.00 96.94 177 TYR A N 1
ATOM 1381 C CA . TYR A 1 177 ? -0.283 10.495 6.589 1.00 96.94 177 TYR A CA 1
ATOM 1382 C C . TYR A 1 177 ? -1.547 10.935 5.850 1.00 96.94 177 TYR A C 1
ATOM 1384 O O . TYR A 1 177 ? -2.620 10.361 6.033 1.00 96.94 177 TYR A O 1
ATOM 1392 N N . SER A 1 178 ? -1.419 11.949 4.996 1.00 98.00 178 SER A N 1
ATOM 1393 C CA . SER A 1 178 ? -2.550 12.467 4.223 1.00 98.00 178 SER A CA 1
ATOM 1394 C C . SER A 1 178 ? -3.042 11.434 3.204 1.00 98.00 178 SER A C 1
ATOM 1396 O O . SER A 1 178 ? -4.246 11.299 2.993 1.00 98.00 178 SER A O 1
ATOM 1398 N N . ALA A 1 179 ? -2.121 10.673 2.610 1.00 98.38 179 ALA A N 1
ATOM 1399 C CA . ALA A 1 179 ? -2.428 9.588 1.688 1.00 98.38 179 ALA A CA 1
ATOM 1400 C C . ALA A 1 179 ? -3.091 8.396 2.397 1.00 98.38 179 ALA A C 1
ATOM 1402 O O . ALA A 1 179 ? -4.072 7.857 1.890 1.00 98.38 179 ALA A O 1
ATOM 1403 N N . ALA A 1 180 ? -2.611 8.025 3.589 1.00 97.88 180 ALA A N 1
ATOM 1404 C CA . ALA A 1 180 ? -3.218 6.986 4.418 1.00 97.88 180 ALA A CA 1
ATOM 1405 C C . ALA A 1 180 ? -4.662 7.341 4.785 1.00 97.88 180 ALA A C 1
ATOM 1407 O O . ALA A 1 180 ? -5.563 6.528 4.599 1.00 97.88 180 ALA A O 1
ATOM 1408 N N . LYS A 1 181 ? -4.893 8.584 5.226 1.00 98.06 181 LYS A N 1
ATOM 1409 C CA . LYS A 1 181 ? -6.239 9.083 5.515 1.00 98.06 181 LYS A CA 1
ATOM 1410 C C . LYS A 1 181 ? -7.137 9.030 4.277 1.00 98.06 181 LYS A C 1
ATOM 1412 O O . LYS A 1 181 ? -8.241 8.510 4.345 1.00 98.06 181 LYS A O 1
ATOM 1417 N N . ALA A 1 182 ? -6.641 9.508 3.138 1.00 98.31 182 ALA A N 1
ATOM 1418 C CA . ALA A 1 182 ? -7.359 9.461 1.867 1.00 98.31 182 ALA A CA 1
ATOM 1419 C C . ALA A 1 182 ? -7.758 8.031 1.456 1.00 98.31 182 ALA A C 1
ATOM 1421 O O . ALA A 1 182 ? -8.873 7.829 0.978 1.00 98.31 182 ALA A O 1
ATOM 1422 N N . ALA A 1 183 ? -6.872 7.052 1.648 1.00 98.06 183 ALA A N 1
ATOM 1423 C CA . ALA A 1 183 ? -7.176 5.650 1.380 1.00 98.06 183 ALA A CA 1
ATOM 1424 C C . ALA A 1 183 ? -8.241 5.106 2.348 1.00 98.06 183 ALA A C 1
ATOM 1426 O O . ALA A 1 183 ? -9.199 4.489 1.894 1.00 98.06 183 ALA A O 1
ATOM 1427 N N . LEU A 1 184 ? -8.126 5.384 3.655 1.00 97.19 184 LEU A N 1
ATOM 1428 C CA . LEU A 1 184 ? -9.120 4.988 4.669 1.00 97.19 184 LEU A CA 1
ATOM 1429 C C . LEU A 1 184 ? -10.505 5.610 4.423 1.00 97.19 184 LEU A C 1
ATOM 1431 O O . LEU A 1 184 ? -11.520 4.984 4.705 1.00 97.19 184 LEU A O 1
ATOM 1435 N N . GLU A 1 185 ? -10.552 6.808 3.837 1.00 97.44 185 GLU A N 1
ATOM 1436 C CA . GLU A 1 185 ? -11.781 7.459 3.356 1.00 97.44 185 GLU A CA 1
ATOM 1437 C C . GLU A 1 185 ? -12.358 6.810 2.075 1.00 97.44 185 GLU A C 1
ATOM 1439 O O . GLU A 1 185 ? -13.396 7.247 1.579 1.00 97.44 185 GLU A O 1
ATOM 1444 N N . GLY A 1 186 ? -11.703 5.782 1.522 1.00 96.75 186 GLY A N 1
ATOM 1445 C CA . GLY A 1 186 ? -12.172 5.000 0.375 1.00 96.75 186 GLY A CA 1
ATOM 1446 C C . GLY A 1 186 ? -11.635 5.449 -0.986 1.00 96.75 186 GLY A C 1
ATOM 1447 O O . GLY A 1 186 ? -12.151 5.021 -2.019 1.00 96.75 186 GLY A O 1
ATOM 1448 N N . LYS A 1 187 ? -10.618 6.319 -1.043 1.00 98.25 187 LYS A N 1
ATOM 1449 C CA . LYS A 1 187 ? -10.010 6.692 -2.330 1.00 98.25 187 LYS A CA 1
ATOM 1450 C C . LYS A 1 187 ? -9.118 5.566 -2.842 1.00 98.25 187 LYS A C 1
ATOM 1452 O O . LYS A 1 187 ? -8.065 5.302 -2.267 1.00 98.25 187 LYS A O 1
ATOM 1457 N N . ASP A 1 188 ? -9.493 4.992 -3.982 1.00 98.25 188 ASP A N 1
ATOM 1458 C CA . ASP A 1 188 ? -8.684 4.006 -4.697 1.00 98.25 188 ASP A CA 1
ATOM 1459 C C . ASP A 1 188 ? -8.400 4.443 -6.150 1.00 98.25 188 ASP A C 1
ATOM 1461 O O . ASP A 1 188 ? -9.225 4.229 -7.041 1.00 98.25 188 ASP A O 1
ATOM 1465 N N . PRO A 1 189 ? -7.223 5.032 -6.440 1.00 97.81 189 PRO A N 1
ATOM 1466 C CA . PRO A 1 189 ? -6.830 5.371 -7.808 1.00 97.81 189 PRO A CA 1
ATOM 1467 C C . PRO A 1 189 ? -6.451 4.139 -8.651 1.00 97.81 189 PRO A C 1
ATOM 1469 O O . PRO A 1 189 ? -6.270 4.266 -9.865 1.00 97.81 189 PRO A O 1
ATOM 1472 N N . THR A 1 190 ? -6.318 2.952 -8.048 1.00 97.62 190 THR A N 1
ATOM 1473 C CA . THR A 1 190 ? -5.868 1.714 -8.706 1.00 97.62 190 THR A CA 1
ATOM 1474 C C . THR A 1 190 ? -6.990 0.907 -9.345 1.00 97.62 190 THR A C 1
ATOM 1476 O O . THR A 1 190 ? -6.689 0.075 -10.197 1.00 97.62 190 THR A O 1
ATOM 1479 N N . ASN A 1 191 ? -8.253 1.184 -9.001 1.00 95.94 191 ASN A N 1
ATOM 1480 C CA . ASN A 1 191 ? -9.433 0.413 -9.409 1.00 95.94 191 ASN A CA 1
ATOM 1481 C C . ASN A 1 191 ? -9.394 -1.060 -8.947 1.00 95.94 191 ASN A C 1
ATOM 1483 O O . ASN A 1 191 ? -9.639 -1.965 -9.746 1.00 95.94 191 ASN A O 1
ATOM 1487 N N . GLY A 1 192 ? -9.083 -1.311 -7.675 1.00 96.81 192 GLY A N 1
ATOM 1488 C CA . GLY A 1 192 ? -9.131 -2.649 -7.086 1.00 96.81 192 GLY A CA 1
ATOM 1489 C C . GLY A 1 192 ? -7.855 -3.470 -7.275 1.00 96.81 192 GLY A C 1
ATOM 1490 O O . GLY A 1 192 ? -7.921 -4.699 -7.321 1.00 96.81 192 GLY A O 1
ATOM 1491 N N . ALA A 1 193 ? -6.688 -2.835 -7.423 1.00 97.94 193 ALA A N 1
ATOM 1492 C CA . ALA A 1 193 ? -5.438 -3.581 -7.528 1.00 97.94 193 ALA A CA 1
ATOM 1493 C C . ALA A 1 193 ? -5.104 -4.301 -6.215 1.00 97.94 193 ALA A C 1
ATOM 1495 O O . ALA A 1 193 ? -5.320 -3.776 -5.122 1.00 97.94 193 ALA A O 1
ATOM 1496 N N . LEU A 1 194 ? -4.519 -5.492 -6.339 1.00 97.25 194 LEU A N 1
ATOM 1497 C CA . LEU A 1 194 ? -4.093 -6.327 -5.208 1.00 97.25 194 LEU A CA 1
ATOM 1498 C C . LEU A 1 194 ? -2.575 -6.429 -5.103 1.00 97.25 194 LEU A C 1
ATOM 1500 O O . LEU A 1 194 ? -2.032 -6.808 -4.062 1.00 97.25 194 LEU A O 1
ATOM 1504 N N . TYR A 1 195 ? -1.879 -6.091 -6.182 1.00 96.62 195 TYR A N 1
ATOM 1505 C CA . TYR A 1 195 ? -0.437 -6.161 -6.264 1.00 96.62 195 TYR A CA 1
ATOM 1506 C C . TYR A 1 195 ? 0.118 -4.944 -6.994 1.00 96.62 195 TYR A C 1
ATOM 1508 O O . TYR A 1 195 ? -0.538 -4.362 -7.862 1.00 96.62 195 TYR A O 1
ATOM 1516 N N . TYR A 1 196 ? 1.359 -4.597 -6.673 1.00 96.88 196 TYR A N 1
ATOM 1517 C CA . TYR A 1 196 ? 2.130 -3.618 -7.419 1.00 96.88 196 TYR A CA 1
ATOM 1518 C C . TYR A 1 196 ? 3.590 -4.051 -7.516 1.00 96.88 196 TYR A C 1
ATOM 1520 O O . TYR A 1 196 ? 4.077 -4.844 -6.711 1.00 96.88 196 TYR A O 1
ATOM 1528 N N . TYR A 1 197 ? 4.288 -3.546 -8.524 1.00 95.62 197 TYR A N 1
ATOM 1529 C CA . TYR A 1 197 ? 5.727 -3.727 -8.664 1.00 95.62 197 TYR A CA 1
ATOM 1530 C C . TYR A 1 197 ? 6.333 -2.571 -9.444 1.00 95.62 197 TYR A C 1
ATOM 1532 O O . TYR A 1 197 ? 5.672 -1.947 -10.272 1.00 95.62 197 TYR A O 1
ATOM 1540 N N . ASN A 1 198 ? 7.616 -2.302 -9.219 1.00 95.38 198 ASN A N 1
ATOM 1541 C CA . ASN A 1 198 ? 8.356 -1.377 -10.063 1.00 95.38 198 ASN A CA 1
ATOM 1542 C C . ASN A 1 198 ? 8.965 -2.149 -11.252 1.00 95.38 198 ASN A C 1
ATOM 1544 O O . ASN A 1 198 ? 9.858 -2.979 -11.046 1.00 95.38 198 ASN A O 1
ATOM 1548 N N . PRO A 1 199 ? 8.526 -1.899 -12.502 1.00 93.81 199 PRO A N 1
ATOM 1549 C CA . PRO A 1 199 ? 8.941 -2.681 -13.668 1.00 93.81 199 PRO A CA 1
ATOM 1550 C C . PRO A 1 199 ? 10.439 -2.565 -13.983 1.00 93.81 199 PRO A C 1
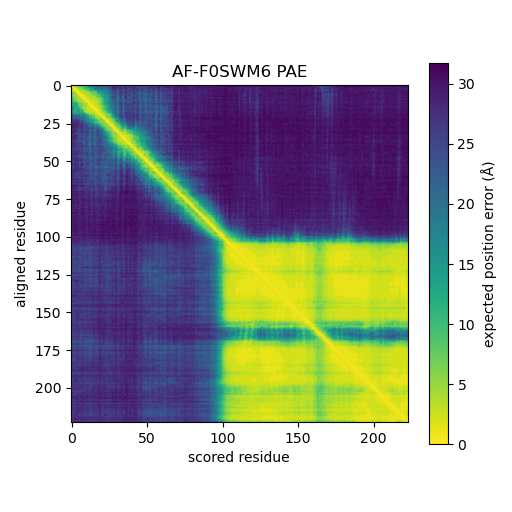ATOM 1552 O O . PRO A 1 199 ? 10.975 -3.440 -14.664 1.00 93.81 199 PRO A O 1
ATOM 1555 N N . LYS A 1 200 ? 11.119 -1.524 -13.480 1.00 93.06 200 LYS A N 1
ATOM 1556 C CA . LYS A 1 200 ? 12.554 -1.289 -13.700 1.00 93.06 200 LYS A CA 1
ATOM 1557 C C . LYS A 1 200 ? 13.441 -2.145 -12.793 1.00 93.06 200 LYS A C 1
ATOM 1559 O O . LYS A 1 200 ? 14.545 -2.489 -13.199 1.00 93.06 200 LYS A O 1
ATOM 1564 N N . ILE A 1 201 ? 12.977 -2.477 -11.584 1.00 92.12 201 ILE A N 1
ATOM 1565 C CA . ILE A 1 201 ? 13.789 -3.167 -10.561 1.00 92.12 201 ILE A CA 1
ATOM 1566 C C . ILE A 1 201 ? 13.263 -4.558 -10.195 1.00 92.12 201 ILE A C 1
ATOM 1568 O O . ILE A 1 201 ? 14.028 -5.383 -9.705 1.00 92.12 201 ILE A O 1
ATOM 1572 N N . ALA A 1 202 ? 11.976 -4.840 -10.422 1.00 91.44 202 ALA A N 1
ATOM 1573 C CA . ALA A 1 202 ? 11.379 -6.113 -10.039 1.00 91.44 202 ALA A CA 1
ATOM 1574 C C . ALA A 1 202 ? 12.025 -7.271 -10.811 1.00 91.44 202 ALA A C 1
ATOM 1576 O O . ALA A 1 202 ? 12.077 -7.261 -12.044 1.00 91.44 202 ALA A O 1
ATOM 1577 N N . THR A 1 203 ? 12.490 -8.290 -10.093 1.00 91.81 203 THR A N 1
ATOM 1578 C CA . THR A 1 203 ? 13.107 -9.496 -10.669 1.00 91.81 203 THR A CA 1
ATOM 1579 C C . THR A 1 203 ? 12.155 -10.686 -10.713 1.00 91.81 203 THR A C 1
ATOM 1581 O O . THR A 1 203 ? 12.346 -11.579 -11.541 1.00 91.81 203 THR A O 1
ATOM 1584 N N . ASP A 1 204 ? 11.111 -10.685 -9.880 1.00 91.50 204 ASP A N 1
ATOM 1585 C CA . ASP A 1 204 ? 10.101 -11.738 -9.859 1.00 91.50 204 ASP A CA 1
ATOM 1586 C C . ASP A 1 204 ? 9.392 -11.829 -11.222 1.00 91.50 204 ASP A C 1
ATOM 1588 O O . ASP A 1 204 ? 8.949 -10.831 -11.799 1.00 91.50 204 ASP A O 1
ATOM 1592 N N . LYS A 1 205 ? 9.329 -13.044 -11.770 1.00 93.88 205 LYS A N 1
ATOM 1593 C CA . LYS A 1 205 ? 8.648 -13.322 -13.035 1.00 93.88 205 LYS A CA 1
ATOM 1594 C C . LYS A 1 205 ? 7.146 -13.446 -12.837 1.00 93.88 205 LYS A C 1
ATOM 1596 O O . LYS A 1 205 ? 6.407 -13.005 -13.709 1.00 93.88 205 LYS A O 1
ATOM 1601 N N . TRP A 1 206 ? 6.697 -14.016 -11.719 1.00 94.31 206 TRP A N 1
ATOM 1602 C CA . TRP A 1 206 ? 5.281 -14.259 -11.458 1.00 94.31 206 TRP A CA 1
ATOM 1603 C C . TRP A 1 206 ? 4.499 -12.945 -11.433 1.00 94.31 206 TRP A C 1
ATOM 1605 O O . TRP A 1 206 ? 3.495 -12.820 -12.136 1.00 94.31 206 TRP A O 1
ATOM 1615 N N . ILE A 1 207 ? 5.014 -11.926 -10.740 1.00 94.44 207 ILE A N 1
ATOM 1616 C CA . ILE A 1 207 ? 4.355 -10.617 -10.647 1.00 94.44 207 ILE A CA 1
ATOM 1617 C C . ILE A 1 207 ? 4.182 -9.941 -12.017 1.00 94.44 207 ILE A C 1
ATOM 1619 O O . ILE A 1 207 ? 3.174 -9.295 -12.280 1.00 94.44 207 ILE A O 1
ATOM 1623 N N . LYS A 1 208 ? 5.124 -10.168 -12.940 1.00 93.50 208 LYS A N 1
ATOM 1624 C CA . LYS A 1 208 ? 5.082 -9.623 -14.306 1.00 93.50 208 LYS A CA 1
ATOM 1625 C C . LYS A 1 208 ? 4.093 -10.346 -15.222 1.00 93.50 208 LYS A C 1
ATOM 1627 O O . LYS A 1 208 ? 3.831 -9.861 -16.316 1.00 93.50 208 LYS A O 1
ATOM 1632 N N . THR A 1 209 ? 3.565 -11.501 -14.806 1.00 95.75 209 THR A N 1
ATOM 1633 C CA . THR A 1 209 ? 2.510 -12.222 -15.544 1.00 95.75 209 THR A CA 1
ATOM 1634 C C . THR A 1 209 ? 1.099 -11.799 -15.142 1.00 95.75 209 THR A C 1
ATOM 1636 O O . THR A 1 209 ? 0.134 -12.218 -15.781 1.00 95.75 209 THR A O 1
ATOM 1639 N N . ARG A 1 210 ? 0.956 -10.998 -14.079 1.00 96.19 210 ARG A N 1
ATOM 1640 C CA . ARG A 1 210 ? -0.349 -10.567 -13.574 1.00 96.19 210 ARG A CA 1
ATOM 1641 C C . ARG A 1 210 ? -1.035 -9.614 -14.565 1.00 96.19 210 ARG A C 1
ATOM 1643 O O . ARG A 1 210 ? -0.349 -8.799 -15.185 1.00 96.19 210 ARG A O 1
ATOM 1650 N N . PRO A 1 211 ? -2.372 -9.669 -14.716 1.00 97.31 211 PRO A N 1
ATOM 1651 C CA . PRO A 1 211 ? -3.111 -8.692 -15.510 1.00 97.31 211 PRO A CA 1
ATOM 1652 C C . PRO A 1 211 ? -2.905 -7.269 -14.976 1.00 97.31 211 PRO A C 1
ATOM 1654 O O . PRO A 1 211 ? -3.267 -6.957 -13.841 1.00 97.31 211 PRO A O 1
ATOM 1657 N N . VAL A 1 212 ? -2.307 -6.408 -15.800 1.00 97.50 212 VAL A N 1
ATOM 1658 C CA . VAL A 1 212 ? -2.020 -5.011 -15.453 1.00 97.50 212 VAL A CA 1
ATOM 1659 C C . VAL A 1 212 ? -3.291 -4.174 -15.549 1.00 97.50 212 VAL A C 1
ATOM 1661 O O . VAL A 1 212 ? -3.986 -4.221 -16.561 1.00 97.50 212 VAL A O 1
ATOM 1664 N N . ILE A 1 213 ? -3.555 -3.370 -14.519 1.00 97.44 213 ILE A N 1
ATOM 1665 C CA . ILE A 1 213 ? -4.642 -2.387 -14.519 1.00 97.44 213 ILE A CA 1
ATOM 1666 C C . ILE A 1 213 ? -4.128 -1.040 -15.027 1.00 97.44 213 ILE A C 1
ATOM 1668 O O . ILE A 1 213 ? -4.676 -0.479 -15.974 1.00 97.44 213 ILE A O 1
ATOM 1672 N N . LYS A 1 214 ? -3.076 -0.504 -14.396 1.00 97.12 214 LYS A N 1
ATOM 1673 C CA . LYS A 1 214 ? -2.489 0.796 -14.751 1.00 97.12 214 LYS A CA 1
ATOM 1674 C C . LYS A 1 214 ? -1.101 0.998 -14.150 1.00 97.12 214 LYS A C 1
ATOM 1676 O O . LYS A 1 214 ? -0.677 0.260 -13.264 1.00 97.12 214 LYS A O 1
ATOM 1681 N N . ASN A 1 215 ? -0.435 2.056 -14.604 1.00 97.62 215 ASN A N 1
ATOM 1682 C CA . ASN A 1 215 ? 0.817 2.543 -14.039 1.00 97.62 215 ASN A CA 1
ATOM 1683 C C . ASN A 1 215 ? 0.585 3.897 -13.363 1.00 97.62 215 ASN A C 1
ATOM 1685 O O . ASN A 1 215 ? -0.044 4.770 -13.959 1.00 97.62 215 ASN A O 1
ATOM 1689 N N . ILE A 1 216 ? 1.108 4.070 -12.151 1.00 97.31 216 ILE A N 1
ATOM 1690 C CA . ILE A 1 216 ? 1.114 5.346 -11.425 1.00 97.31 216 ILE A CA 1
ATOM 1691 C C . ILE A 1 216 ? 2.536 5.554 -10.907 1.00 97.31 216 ILE A C 1
ATOM 1693 O O . ILE A 1 216 ? 3.051 4.731 -10.150 1.00 97.31 216 ILE A O 1
ATOM 1697 N N . GLY A 1 217 ? 3.184 6.634 -11.349 1.00 95.31 217 GLY A N 1
ATOM 1698 C CA . GLY A 1 217 ? 4.586 6.895 -11.024 1.00 95.31 217 GLY A CA 1
ATOM 1699 C C . GLY A 1 217 ? 5.503 5.762 -11.497 1.00 95.31 217 GLY A C 1
ATOM 1700 O O . GLY A 1 217 ? 5.460 5.365 -12.664 1.00 95.31 217 GLY A O 1
ATOM 1701 N N . ASN A 1 218 ? 6.329 5.231 -10.596 1.00 96.00 218 ASN A N 1
ATOM 1702 C CA . ASN A 1 218 ? 7.212 4.098 -10.883 1.00 96.00 218 ASN A CA 1
ATOM 1703 C C . ASN A 1 218 ? 6.573 2.723 -10.626 1.00 96.00 218 ASN A C 1
ATOM 1705 O O . ASN A 1 218 ? 7.266 1.714 -10.766 1.00 96.00 218 ASN A O 1
ATOM 1709 N N . HIS A 1 219 ? 5.288 2.654 -10.272 1.00 96.75 219 HIS A N 1
ATOM 1710 C CA . HIS A 1 219 ? 4.601 1.405 -9.950 1.00 96.75 219 HIS A CA 1
ATOM 1711 C C . HIS A 1 219 ? 3.609 0.977 -11.035 1.00 96.75 219 HIS A C 1
ATOM 1713 O O . HIS A 1 219 ? 2.814 1.771 -11.540 1.00 96.75 219 HIS A O 1
ATOM 1719 N N . THR A 1 220 ? 3.630 -0.316 -11.349 1.00 97.75 220 THR A N 1
ATOM 1720 C CA . THR A 1 220 ? 2.610 -1.015 -12.131 1.00 97.75 220 THR A CA 1
ATOM 1721 C C . THR A 1 220 ? 1.680 -1.752 -11.178 1.00 97.75 220 THR A C 1
ATOM 1723 O O . THR A 1 220 ? 2.148 -2.573 -10.394 1.00 97.75 220 THR A O 1
ATOM 1726 N N . PHE A 1 221 ? 0.378 -1.479 -11.260 1.00 98.12 221 PHE A N 1
ATOM 1727 C CA . PHE A 1 221 ? -0.672 -2.058 -10.418 1.00 98.12 221 PHE A CA 1
ATOM 1728 C C . PHE A 1 221 ? -1.434 -3.158 -11.170 1.00 98.12 221 PHE A C 1
ATOM 1730 O O . PHE A 1 221 ? -1.749 -3.000 -12.354 1.00 98.12 221 PHE A O 1
ATOM 1737 N N . CYS A 1 222 ? -1.723 -4.276 -10.500 1.00 97.44 222 CYS A N 1
ATOM 1738 C CA . CYS A 1 222 ? -2.280 -5.489 -11.110 1.00 97.44 222 CYS A CA 1
ATOM 1739 C C . CYS A 1 222 ? -3.130 -6.333 -10.135 1.00 97.44 222 CYS A C 1
ATOM 1741 O O . CYS A 1 222 ? -3.153 -6.075 -8.926 1.00 97.44 222 CYS A O 1
ATOM 1743 N N . VAL A 1 223 ? -3.840 -7.333 -10.678 1.00 94.38 223 VAL A N 1
ATOM 1744 C CA . VAL A 1 223 ? -4.720 -8.284 -9.950 1.00 94.38 223 VAL A CA 1
ATOM 1745 C C . VAL A 1 223 ? -4.231 -9.714 -9.983 1.00 94.38 223 VAL A C 1
ATOM 1747 O O . VAL A 1 223 ? -3.425 -10.081 -10.860 1.00 94.38 223 VAL A O 1
#

pLDDT: mean 72.69, std 22.41, range [31.72, 98.56]

Sequence (223 aa):
MVDRRCRKMIFITALMFIFGMQNVYAASESQDSLLDKLMGLKTGFWQCIVPNIAKVFEQQDEITVSVQLLDENPAGKADQSQEKEEAAPERKREDSPAEPSRGSDEEEENLQLLAKIIFAEARGESFEGQVAVGAVVLNRVEDPRFPKTIKKVIFDPGQFTPVAGNQIDFVPDKSAYSAAKAALEGKDPTNGALYYYNPKIATDKWIKTRPVIKNIGNHTFCV

Organism: Syntrophobotulus glycolicus (strain DSM 8271 / FlGlyR) (NCBI:txid645991)

Radius of gyration: 30.33 Å; Cα contacts (8 Å, |Δi|>4): 186; chains: 1; bounding box: 77×72×52 Å

Secondary structure (DSSP, 8-state):
---TTHHHHHHHHHHSSSS-----------SHHHHHHHH---S-SSS-S----SSSS--------S-----------------------------------HHHHHHHHHHHHHHHHHHHHHTTS-HHHHHHHHHHHHHHHHSTTS-SSHHHHHTSTTS-GGGGGT---SPPPHHHHHHHHHHHTT--TTSS--EEE-TTT---TTGGGSPEEEEETTEEEE-

InterPro domains:
  IPR011105 Cell wall hydrolase, SleB [PF07486] (124-222)
  IPR042047 Cell wall hydrolase SleB, domain 1 [G3DSA:1.10.10.2520] (108-187)

Nearest PDB structures (foldseek):
  4f55-assembly1_A  TM=9.485E-01  e=3.096E-13  Bacillus cereus ATCC 14579
  4fet-assembly2_A  TM=9.259E-01  e=6.984E-13  Bacillus anthracis

Foldseek 3Di:
DDDPVVVVVVVVVVVCVPPDPDDDDDDDDDPPVPVCVVPVDDPDPPPPPDDDPDPPPDPPDPDPDDDDDDDDDDDDDDDDDDDDDDDDDDDPPPDDPDDPPPPVVLVVVLLLLQLLQLCQPQPPFDLLSSLQSLLLLVLQLVDPVHPVDSVRSSCPPPPGDCNPPVNSPDGGDPSSSVSNVCNVVPDHPQVSFNDKDQPVPDPDPVNVPFAFRDDGGRITTGD